Protein AF-A0A0L8HLX4-F1 (afdb_monomer_lite)

Foldseek 3Di:
DDLDQQAPPPWDADPVVSFTHEDQQFDDRRSQFGNPQVRVCVVPVDGPDPDPDDDDGDRPDDFFWWWDFPVLDTDTPFDADPNDTDRDADQDPVPGDDHGTDTDDPQPPYDDDPDDDDQPLWHKDKDWDAAADAAQDWRFDDFDDDQLATAHWTDHRQWIWGRHDDPPRNNDRDDTDIFDPDGHDHSDIKMWMWTGHSQKIFIAINNRTRDMDD

Radius of gyration: 21.53 Å; chains: 1; bounding box: 54×47×62 Å

Structure (mmCIF, N/CA/C/O backbone):
data_AF-A0A0L8HLX4-F1
#
_entry.id   AF-A0A0L8HLX4-F1
#
loop_
_atom_site.group_PDB
_atom_site.id
_atom_site.type_symbol
_atom_site.label_atom_id
_atom_site.label_alt_id
_atom_site.label_comp_id
_atom_site.label_asym_id
_atom_site.label_entity_id
_atom_site.label_seq_id
_atom_site.pdbx_PDB_ins_code
_atom_site.Cartn_x
_atom_site.Cartn_y
_atom_site.Cartn_z
_atom_site.occupancy
_atom_site.B_iso_or_equiv
_atom_site.auth_seq_id
_atom_site.auth_comp_id
_atom_site.auth_asym_id
_atom_site.auth_atom_id
_atom_site.pdbx_PDB_model_num
ATOM 1 N N . PRO A 1 1 ? 4.554 23.754 -42.572 1.00 48.44 1 PRO A N 1
ATOM 2 C CA . PRO A 1 1 ? 4.621 22.424 -41.923 1.00 48.44 1 PRO A CA 1
ATOM 3 C C . PRO A 1 1 ? 4.910 22.595 -40.426 1.00 48.44 1 PRO A C 1
ATOM 5 O O . PRO A 1 1 ? 5.997 23.036 -40.068 1.00 48.44 1 PRO A O 1
ATOM 8 N N . GLU A 1 2 ? 3.913 22.353 -39.573 1.00 48.47 2 GLU A N 1
ATOM 9 C CA . GLU A 1 2 ? 4.096 22.347 -38.117 1.00 48.47 2 GLU A CA 1
ATOM 10 C C . GLU A 1 2 ? 4.948 21.139 -37.718 1.00 48.47 2 GLU A C 1
ATOM 12 O O . GLU A 1 2 ? 4.557 19.991 -37.920 1.00 48.47 2 GLU A O 1
ATOM 17 N N . TYR A 1 3 ? 6.137 21.398 -37.176 1.00 55.88 3 TYR A N 1
ATOM 18 C CA . TYR A 1 3 ? 6.986 20.374 -36.577 1.00 55.88 3 TYR A CA 1
ATOM 19 C C . TYR A 1 3 ? 6.468 20.081 -35.167 1.00 55.88 3 TYR A C 1
ATOM 21 O O . TYR A 1 3 ? 6.884 20.708 -34.194 1.00 55.88 3 TYR A O 1
ATOM 29 N N . PHE A 1 4 ? 5.496 19.175 -35.064 1.00 63.47 4 PHE A N 1
ATOM 30 C CA . PHE A 1 4 ? 4.953 18.735 -33.783 1.00 63.47 4 PHE A CA 1
ATOM 31 C C . PHE A 1 4 ? 5.689 17.478 -33.305 1.00 63.47 4 PHE A C 1
ATOM 33 O O . PHE A 1 4 ? 5.435 16.369 -33.774 1.00 63.47 4 PHE A O 1
ATOM 40 N N . CYS A 1 5 ? 6.609 17.644 -32.356 1.00 72.44 5 CYS A N 1
ATOM 41 C CA . CYS A 1 5 ? 7.227 16.524 -31.651 1.00 72.44 5 CYS A CA 1
ATOM 42 C C . CYS A 1 5 ? 6.248 15.940 -30.625 1.00 72.44 5 CYS A C 1
ATOM 44 O O . CYS A 1 5 ? 5.989 16.550 -29.589 1.00 72.44 5 CYS A O 1
ATOM 46 N N . ALA A 1 6 ? 5.761 14.725 -30.866 1.00 83.44 6 ALA A N 1
ATOM 47 C CA . ALA A 1 6 ? 4.876 14.002 -29.952 1.00 83.44 6 ALA A CA 1
ATOM 48 C C . ALA A 1 6 ? 5.640 13.252 -28.836 1.00 83.44 6 ALA A C 1
ATOM 50 O O . ALA A 1 6 ? 5.309 12.110 -28.517 1.00 83.44 6 ALA A O 1
ATOM 51 N N . CYS A 1 7 ? 6.685 13.861 -28.263 1.00 85.44 7 CYS A N 1
ATOM 52 C CA . CYS A 1 7 ? 7.499 13.216 -27.230 1.00 85.44 7 CYS A CA 1
ATOM 53 C C . CYS A 1 7 ? 6.664 12.914 -25.979 1.00 85.44 7 CYS A C 1
ATOM 55 O O . CYS A 1 7 ? 5.989 13.785 -25.431 1.00 85.44 7 CYS A O 1
ATOM 57 N N . LYS A 1 8 ? 6.736 11.674 -25.507 1.00 82.50 8 LYS A N 1
ATOM 58 C CA . LYS A 1 8 ? 6.077 11.174 -24.302 1.00 82.50 8 LYS A CA 1
ATOM 59 C C . LYS A 1 8 ? 7.045 11.164 -23.123 1.00 82.50 8 LYS A C 1
ATOM 61 O O . LYS A 1 8 ? 8.239 11.431 -23.263 1.00 82.50 8 LYS A O 1
ATOM 66 N N . ASN A 1 9 ? 6.51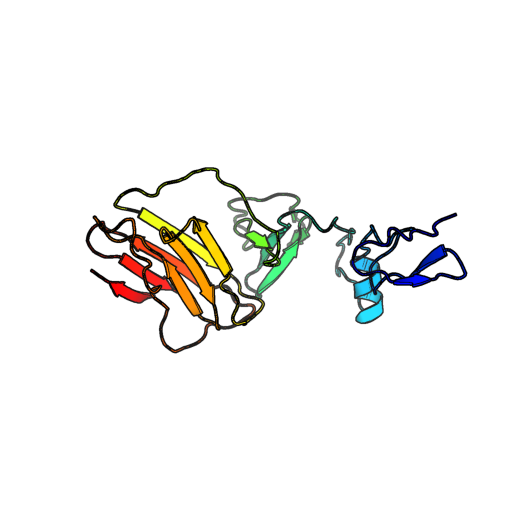0 10.886 -21.934 1.00 75.25 9 ASN A N 1
ATOM 67 C CA . ASN A 1 9 ? 7.284 10.615 -20.717 1.00 75.25 9 ASN A CA 1
ATOM 68 C C . ASN A 1 9 ? 8.331 11.694 -20.360 1.00 75.25 9 ASN A C 1
ATOM 70 O O . ASN A 1 9 ? 9.378 11.423 -19.769 1.00 75.25 9 ASN A O 1
ATOM 74 N N . GLY A 1 10 ? 8.041 12.950 -20.714 1.00 77.75 10 GLY A N 1
ATOM 75 C CA . GLY A 1 10 ? 8.912 14.091 -20.443 1.00 77.75 10 GLY A CA 1
ATOM 76 C C . GLY A 1 10 ? 10.174 14.165 -21.310 1.00 77.75 10 GLY A C 1
ATOM 77 O O . GLY A 1 10 ? 11.123 14.836 -20.896 1.00 77.75 10 GLY A O 1
ATOM 78 N N . GLY A 1 11 ? 10.206 13.485 -22.463 1.00 85.12 11 GLY A N 1
ATOM 79 C CA . GLY A 1 11 ? 11.234 13.673 -23.488 1.00 85.12 11 GLY A CA 1
ATOM 80 C C . GLY A 1 11 ? 11.207 15.087 -24.080 1.00 85.12 11 GLY A C 1
ATOM 81 O O . GLY A 1 11 ? 10.147 15.701 -24.204 1.00 85.12 11 GLY A O 1
ATOM 82 N N . THR A 1 12 ? 12.378 15.608 -24.436 1.00 87.75 12 THR A N 1
ATOM 83 C CA . THR A 1 12 ? 12.544 16.956 -24.998 1.00 87.75 12 THR A CA 1
ATOM 84 C C . THR A 1 12 ? 12.669 16.870 -26.513 1.00 87.75 12 THR A C 1
ATOM 86 O O . THR A 1 12 ? 13.453 16.076 -27.016 1.00 87.75 12 THR A O 1
ATOM 89 N N . CYS A 1 13 ? 11.938 17.694 -27.256 1.00 87.88 13 CYS A N 1
ATOM 90 C CA . CYS A 1 13 ? 12.079 17.748 -28.711 1.00 87.88 13 CYS A CA 1
ATOM 91 C C . CYS A 1 13 ? 13.383 18.445 -29.119 1.00 87.88 13 CYS A C 1
ATOM 93 O O . CYS A 1 13 ? 13.622 19.589 -28.721 1.00 87.88 13 CYS A O 1
ATOM 95 N N . ASP A 1 14 ? 14.188 17.794 -29.957 1.00 86.12 14 ASP A N 1
ATOM 96 C CA . ASP A 1 14 ? 15.210 18.474 -30.747 1.00 86.12 14 ASP A CA 1
ATOM 97 C C . ASP A 1 14 ? 14.573 19.016 -32.030 1.00 86.12 14 ASP A C 1
ATOM 99 O O . ASP A 1 14 ? 14.216 18.270 -32.942 1.00 86.12 14 ASP A O 1
ATOM 103 N N . ILE A 1 15 ? 14.434 20.338 -32.097 1.00 79.12 15 ILE A N 1
ATOM 104 C CA . ILE A 1 15 ? 13.765 21.044 -33.196 1.00 79.12 15 ILE A CA 1
ATOM 105 C C . ILE A 1 15 ? 14.565 20.942 -34.509 1.00 79.12 15 ILE A C 1
ATOM 107 O O . ILE A 1 15 ? 13.988 21.071 -35.586 1.00 79.12 15 ILE A O 1
ATOM 111 N N . LYS A 1 16 ? 15.884 20.705 -34.456 1.00 81.81 16 LYS A N 1
ATOM 112 C CA . LYS A 1 16 ? 16.732 20.644 -35.660 1.00 81.81 16 LYS A CA 1
ATOM 113 C C . LYS A 1 16 ? 16.614 19.309 -36.383 1.00 81.81 16 LYS A C 1
ATOM 115 O O . LYS A 1 16 ? 16.606 19.284 -37.610 1.00 81.81 16 LYS A O 1
ATOM 120 N N . SER A 1 17 ? 16.551 18.215 -35.632 1.00 81.38 17 SER A N 1
ATOM 121 C CA . SER A 1 17 ? 16.430 16.855 -36.170 1.00 81.38 17 SER A CA 1
ATOM 122 C C . SER A 1 17 ? 14.996 16.329 -36.159 1.00 81.38 17 SER A C 1
ATOM 124 O O . SER A 1 17 ? 14.733 15.296 -36.770 1.00 81.38 17 SER A O 1
ATOM 126 N N . ASN A 1 18 ? 14.074 17.027 -35.488 1.00 81.75 18 ASN A N 1
ATOM 127 C CA . ASN A 1 18 ? 12.698 16.596 -35.245 1.00 81.75 18 ASN A CA 1
ATOM 128 C C . ASN A 1 18 ? 12.618 15.232 -34.530 1.00 81.75 18 ASN A C 1
ATOM 130 O O . ASN A 1 18 ? 11.785 14.386 -34.855 1.00 81.75 18 ASN A O 1
ATOM 134 N N . THR A 1 19 ? 13.518 15.005 -33.571 1.00 84.94 19 THR A N 1
ATOM 135 C CA . THR A 1 19 ? 13.606 13.759 -32.793 1.00 84.94 19 THR A CA 1
ATOM 136 C C . THR A 1 19 ? 13.445 14.027 -31.306 1.00 84.94 19 THR A C 1
ATOM 138 O O . THR A 1 19 ? 13.850 15.078 -30.808 1.00 84.94 19 THR A O 1
ATOM 141 N N . CYS A 1 20 ? 12.918 13.055 -30.566 1.00 88.75 20 CYS A N 1
ATOM 142 C CA . CYS A 1 20 ? 12.814 13.154 -29.117 1.00 88.75 20 CYS A CA 1
ATOM 143 C C . CYS A 1 20 ? 14.130 12.774 -28.427 1.00 88.75 20 CYS A C 1
ATOM 145 O O . CYS A 1 20 ? 14.675 11.692 -28.625 1.00 88.75 20 CYS A O 1
ATOM 147 N N . ILE A 1 21 ? 14.622 13.666 -27.573 1.00 90.19 21 ILE A N 1
ATOM 148 C CA . ILE A 1 21 ? 15.689 13.406 -26.611 1.00 90.19 21 ILE A CA 1
ATOM 149 C C . ILE A 1 21 ? 15.037 12.843 -25.349 1.00 90.19 21 ILE A C 1
ATOM 151 O O . ILE A 1 21 ? 14.371 13.559 -24.595 1.00 90.19 21 ILE A O 1
ATOM 155 N N . CYS A 1 22 ? 15.222 11.548 -25.117 1.00 84.81 22 CYS A N 1
ATOM 156 C CA . CYS A 1 22 ? 14.579 10.855 -24.011 1.00 84.81 22 CYS A CA 1
ATOM 157 C C . CYS A 1 22 ? 15.274 11.087 -22.672 1.00 84.81 22 CYS A C 1
ATOM 159 O O . CYS A 1 22 ? 16.495 11.234 -22.576 1.00 84.81 22 CYS A O 1
ATOM 161 N N . ARG A 1 23 ? 14.469 11.094 -21.605 1.00 82.62 23 ARG A N 1
ATOM 162 C CA . ARG A 1 23 ? 14.985 11.063 -20.235 1.00 82.62 23 ARG A CA 1
ATOM 163 C C . ARG A 1 23 ? 15.684 9.728 -19.961 1.00 82.62 23 ARG A C 1
ATOM 165 O O . ARG A 1 23 ? 15.368 8.734 -20.615 1.00 82.62 23 ARG A O 1
ATOM 172 N N . PRO A 1 24 ? 16.596 9.670 -18.974 1.00 77.25 24 PRO A N 1
ATOM 173 C CA . PRO A 1 24 ? 17.281 8.430 -18.633 1.00 77.25 24 PRO A CA 1
ATOM 174 C C . PRO A 1 24 ? 16.310 7.259 -18.407 1.00 77.25 24 PRO A C 1
ATOM 176 O O . PRO A 1 24 ? 15.374 7.362 -17.617 1.00 77.25 24 PRO A O 1
ATOM 179 N N . GLY A 1 25 ? 16.557 6.160 -19.120 1.00 72.19 25 GLY A N 1
ATOM 180 C CA . GLY A 1 25 ? 15.756 4.934 -19.095 1.00 72.19 25 GLY A CA 1
ATOM 181 C C . GLY A 1 25 ? 14.566 4.891 -20.046 1.00 72.19 25 GLY A C 1
ATOM 182 O O . GLY A 1 25 ? 14.012 3.815 -20.228 1.00 72.19 25 GLY A O 1
ATOM 183 N N . TYR A 1 26 ? 14.218 5.998 -20.702 1.00 77.88 26 TYR A N 1
ATOM 184 C CA . TYR A 1 26 ? 13.232 5.992 -21.781 1.00 77.88 26 TYR A CA 1
ATOM 185 C C . TYR A 1 26 ? 13.899 5.849 -23.150 1.00 77.88 26 TYR A C 1
ATOM 187 O O . TYR A 1 26 ? 14.956 6.433 -23.405 1.00 77.88 26 TYR A O 1
ATOM 195 N N . THR A 1 27 ? 13.262 5.079 -24.022 1.00 82.44 27 THR A N 1
ATOM 196 C CA . THR A 1 27 ? 13.688 4.753 -25.386 1.00 82.44 27 THR A CA 1
ATOM 197 C C . THR A 1 27 ? 12.491 4.821 -26.341 1.00 82.44 27 THR A C 1
ATOM 199 O O . THR A 1 27 ? 11.368 5.108 -25.926 1.00 82.44 27 THR A O 1
ATOM 202 N N . GLY A 1 28 ? 12.728 4.595 -27.633 1.00 84.31 28 GLY A N 1
ATOM 203 C CA . GLY A 1 28 ? 11.711 4.743 -28.678 1.00 84.31 28 GLY A CA 1
ATOM 204 C C . GLY A 1 28 ? 11.752 6.115 -29.353 1.00 84.31 28 GLY A C 1
ATOM 205 O O . GLY A 1 28 ? 12.383 7.055 -28.861 1.00 84.31 28 GLY A O 1
ATOM 206 N N . ALA A 1 29 ? 11.104 6.227 -30.513 1.00 86.88 29 ALA A N 1
ATOM 207 C CA . ALA A 1 29 ? 11.143 7.439 -31.340 1.00 86.88 29 ALA A CA 1
ATOM 208 C C . ALA A 1 29 ? 10.473 8.640 -30.653 1.00 86.88 29 ALA A C 1
ATOM 210 O O . ALA A 1 29 ? 10.846 9.791 -30.892 1.00 86.88 29 ALA A O 1
ATOM 211 N N . PHE A 1 30 ? 9.516 8.359 -29.771 1.00 87.69 30 PHE A N 1
ATOM 212 C CA . PHE A 1 30 ? 8.767 9.324 -28.984 1.00 87.69 30 PHE A CA 1
ATOM 213 C C . PHE A 1 30 ? 8.996 9.147 -27.478 1.00 87.69 30 PHE A C 1
ATOM 215 O O . PHE A 1 30 ? 8.239 9.708 -26.691 1.00 87.69 30 PHE A O 1
ATOM 222 N N . CYS A 1 31 ? 10.030 8.417 -27.048 1.00 84.81 31 CYS A N 1
ATOM 223 C CA . CYS A 1 31 ? 10.294 8.106 -25.636 1.00 84.81 31 CYS A CA 1
ATOM 224 C C . CYS A 1 31 ? 9.166 7.320 -24.947 1.00 84.81 31 CYS A C 1
ATOM 226 O O . CYS A 1 31 ? 8.900 7.494 -23.757 1.00 84.81 31 CYS A O 1
ATOM 228 N N . GLU A 1 32 ? 8.454 6.502 -25.712 1.00 81.50 32 GLU A N 1
ATOM 229 C CA . GLU A 1 32 ? 7.290 5.731 -25.296 1.00 81.50 32 GLU A CA 1
ATOM 230 C C . GLU A 1 32 ? 7.647 4.434 -24.560 1.00 81.50 32 GLU A C 1
ATOM 232 O O . GLU A 1 32 ? 6.832 3.938 -23.785 1.00 81.50 32 GLU A O 1
ATOM 237 N N . GLU A 1 33 ? 8.862 3.923 -24.746 1.00 75.44 33 GLU A N 1
ATOM 238 C CA . GLU A 1 33 ? 9.345 2.694 -24.121 1.00 75.44 33 GLU A CA 1
ATOM 239 C C . GLU A 1 33 ? 10.187 3.015 -22.883 1.00 75.44 33 GLU A C 1
ATOM 241 O O . GLU A 1 33 ? 10.929 3.996 -22.866 1.00 75.44 33 GLU A O 1
ATOM 246 N N . TYR A 1 34 ? 10.100 2.184 -21.841 1.00 74.44 34 TYR A N 1
ATOM 247 C CA . TYR A 1 34 ? 10.950 2.301 -20.655 1.00 74.44 34 TYR A CA 1
ATOM 248 C C . TYR A 1 34 ? 11.789 1.036 -20.456 1.00 74.44 34 TYR A C 1
ATOM 250 O O . TYR A 1 34 ? 11.286 -0.015 -20.050 1.00 74.44 34 TYR A O 1
ATOM 258 N N . ASP A 1 35 ? 13.091 1.151 -20.702 1.00 74.62 35 ASP A N 1
ATOM 259 C CA . ASP A 1 35 ? 14.072 0.101 -20.449 1.00 74.62 35 ASP A CA 1
ATOM 260 C C . ASP A 1 35 ? 14.681 0.273 -19.050 1.00 74.62 35 ASP A C 1
ATOM 262 O O . ASP A 1 35 ? 15.789 0.787 -18.852 1.00 74.62 35 ASP A O 1
ATOM 266 N N . TYR A 1 36 ? 13.909 -0.162 -18.052 1.00 68.94 36 TYR A N 1
ATOM 267 C CA . TYR A 1 36 ? 14.325 -0.156 -16.649 1.00 68.94 36 TYR A CA 1
ATOM 268 C C . TYR A 1 36 ? 15.644 -0.902 -16.426 1.00 68.94 36 TYR A C 1
ATOM 270 O O . TYR A 1 36 ? 16.489 -0.447 -15.654 1.00 68.94 36 TYR A O 1
ATOM 278 N N . CYS A 1 37 ? 15.809 -2.046 -17.089 1.00 68.12 37 CYS A N 1
ATOM 279 C CA . CYS A 1 37 ? 16.921 -2.960 -16.872 1.00 68.12 37 CYS A CA 1
ATOM 280 C C . CYS A 1 37 ? 18.236 -2.298 -17.272 1.00 68.12 37 CYS A C 1
ATOM 282 O O . CYS A 1 37 ? 19.109 -2.096 -16.427 1.00 68.12 37 CYS A O 1
ATOM 284 N N . SER A 1 38 ? 18.333 -1.848 -18.523 1.00 74.62 38 SER A N 1
ATOM 285 C CA . SER A 1 38 ? 19.544 -1.200 -19.027 1.00 74.62 38 SER A CA 1
ATOM 286 C C . SER A 1 38 ? 19.851 0.097 -18.282 1.00 74.62 38 SER A C 1
ATOM 288 O O . SER A 1 38 ? 21.014 0.400 -17.998 1.00 74.62 38 SER A O 1
ATOM 290 N N . TYR A 1 39 ? 18.820 0.870 -17.922 1.00 76.31 39 TYR A N 1
ATOM 291 C CA . TYR A 1 39 ? 18.995 2.082 -17.127 1.00 76.31 39 TYR A CA 1
ATOM 292 C C . TYR A 1 39 ? 19.607 1.794 -15.757 1.00 76.31 39 TYR A C 1
ATOM 294 O O . TYR A 1 39 ? 20.608 2.412 -15.379 1.00 76.31 39 TYR A O 1
ATOM 302 N N . TRP A 1 40 ? 19.008 0.866 -15.011 1.00 69.25 40 TRP A N 1
ATOM 303 C CA . TRP A 1 40 ? 19.409 0.575 -13.643 1.00 69.25 40 TRP A CA 1
ATOM 304 C C . TRP A 1 40 ? 20.835 0.032 -13.590 1.00 69.25 40 TRP A C 1
ATOM 306 O O . TRP A 1 40 ? 21.635 0.498 -12.773 1.00 69.25 40 TRP A O 1
ATOM 316 N N . GLU A 1 41 ? 21.169 -0.883 -14.502 1.00 76.88 41 GLU A N 1
ATOM 317 C CA . GLU A 1 41 ? 22.493 -1.501 -14.585 1.00 76.88 41 GLU A CA 1
ATOM 318 C C . GLU A 1 41 ? 23.584 -0.481 -14.878 1.00 76.88 41 GLU A C 1
ATOM 320 O O . GLU A 1 41 ? 24.632 -0.470 -14.224 1.00 76.88 41 GLU A O 1
ATOM 325 N N . LYS A 1 42 ? 23.309 0.444 -15.801 1.00 79.69 42 LYS A N 1
ATOM 326 C CA . LYS A 1 42 ? 24.226 1.531 -16.141 1.00 79.69 42 LYS A CA 1
ATOM 327 C C . LYS A 1 42 ? 24.412 2.509 -14.983 1.00 79.69 42 LYS A C 1
ATOM 329 O O . LYS A 1 42 ? 25.536 2.939 -14.726 1.00 79.69 42 LYS A O 1
ATOM 334 N N . ALA A 1 43 ? 23.334 2.857 -14.282 1.00 72.56 43 ALA A N 1
ATOM 335 C CA . ALA A 1 43 ? 23.375 3.810 -13.177 1.00 72.56 43 ALA A CA 1
ATOM 336 C C . ALA A 1 43 ? 24.110 3.255 -11.943 1.00 72.56 43 ALA A C 1
ATOM 338 O O . ALA A 1 43 ? 24.873 3.979 -11.305 1.00 72.56 43 ALA A O 1
ATOM 339 N N . HIS A 1 44 ? 23.920 1.972 -11.626 1.00 73.00 44 HIS A N 1
ATOM 340 C CA . HIS A 1 44 ? 24.414 1.366 -10.382 1.00 73.00 44 HIS A CA 1
ATOM 341 C C . HIS A 1 44 ? 25.621 0.448 -10.574 1.00 73.00 44 HIS A C 1
ATOM 343 O O . HIS A 1 44 ? 26.175 -0.038 -9.586 1.00 73.00 44 HIS A O 1
ATOM 349 N N . LYS A 1 45 ? 26.045 0.222 -11.826 1.00 80.81 45 LYS A N 1
ATOM 350 C CA . LYS A 1 45 ? 27.162 -0.661 -12.203 1.00 80.81 45 LYS A CA 1
ATOM 351 C C . LYS A 1 45 ? 27.032 -2.066 -11.605 1.00 80.81 45 LYS A C 1
ATOM 353 O O . LYS A 1 45 ? 28.013 -2.668 -11.173 1.00 80.81 45 LYS A O 1
ATOM 358 N N . LYS A 1 46 ? 25.803 -2.565 -11.528 1.00 69.88 46 LYS A N 1
ATOM 359 C CA . LYS A 1 46 ? 25.434 -3.878 -10.987 1.00 69.88 46 LYS A CA 1
ATOM 360 C C . LYS A 1 46 ? 24.317 -4.442 -11.848 1.00 69.88 46 LYS A C 1
ATOM 362 O O . LYS A 1 46 ? 23.557 -3.655 -12.392 1.00 69.88 46 LYS A O 1
ATOM 367 N N . ALA A 1 47 ? 24.194 -5.763 -11.943 1.00 63.19 47 ALA A N 1
ATOM 368 C CA . ALA A 1 47 ? 23.076 -6.370 -12.659 1.00 63.19 47 ALA A CA 1
ATOM 369 C C . ALA A 1 47 ? 21.745 -6.027 -11.966 1.00 63.19 47 ALA A C 1
ATOM 371 O O . ALA A 1 47 ? 21.655 -6.112 -10.736 1.00 63.19 47 ALA A O 1
ATOM 372 N N . ALA A 1 48 ? 20.723 -5.652 -12.742 1.00 59.50 48 ALA A N 1
ATOM 373 C CA . ALA A 1 48 ? 19.395 -5.301 -12.231 1.00 59.50 48 ALA A CA 1
ATOM 374 C C . ALA A 1 48 ? 18.724 -6.510 -11.574 1.00 59.50 48 ALA A C 1
ATOM 376 O O . ALA A 1 48 ? 17.882 -6.367 -10.690 1.00 59.50 48 ALA A O 1
ATOM 377 N N . CYS A 1 49 ? 19.136 -7.711 -11.976 1.00 54.88 49 CYS A N 1
ATOM 378 C CA . CYS A 1 49 ? 18.824 -8.968 -11.321 1.00 54.88 49 CYS A CA 1
ATOM 379 C C . CYS A 1 49 ? 20.117 -9.775 -11.140 1.00 54.88 49 CYS A C 1
ATOM 381 O O . CYS A 1 49 ? 20.849 -10.001 -12.098 1.00 54.88 49 CYS A O 1
ATOM 383 N N . ASN A 1 50 ? 20.386 -10.245 -9.920 1.00 52.03 50 ASN A N 1
ATOM 384 C CA . ASN A 1 50 ? 21.449 -11.218 -9.650 1.00 52.03 50 ASN A CA 1
ATOM 385 C C . ASN A 1 50 ? 20.845 -12.626 -9.521 1.00 52.03 50 ASN A C 1
ATOM 387 O O . ASN A 1 50 ? 19.665 -12.760 -9.208 1.00 52.03 50 ASN A O 1
ATOM 391 N N . ASN A 1 51 ? 21.658 -13.670 -9.720 1.00 46.25 51 ASN A N 1
ATOM 392 C CA . ASN A 1 51 ? 21.278 -15.084 -9.570 1.00 46.25 51 ASN A CA 1
ATOM 393 C C . ASN A 1 51 ? 20.056 -15.516 -10.412 1.00 46.25 51 ASN A C 1
ATOM 395 O O . ASN A 1 51 ? 18.964 -15.737 -9.897 1.00 46.25 51 ASN A O 1
ATOM 399 N N . ALA A 1 52 ? 20.287 -15.700 -11.718 1.00 44.88 52 ALA A N 1
ATOM 400 C CA . ALA A 1 52 ? 19.385 -16.340 -12.691 1.00 44.88 52 ALA A CA 1
ATOM 401 C C . ALA A 1 52 ? 18.012 -15.670 -12.948 1.00 44.88 52 ALA A C 1
ATOM 403 O O . ALA A 1 52 ? 17.156 -16.267 -13.603 1.00 44.88 52 ALA A O 1
ATOM 404 N N . GLY A 1 53 ? 17.791 -14.433 -12.493 1.00 44.34 53 GLY A N 1
ATOM 405 C CA . GLY A 1 53 ? 16.638 -13.622 -12.903 1.00 44.34 53 GLY A CA 1
ATOM 406 C C . GLY A 1 53 ? 16.830 -13.003 -14.293 1.00 44.34 53 GLY A C 1
ATOM 407 O O . GLY A 1 53 ? 17.910 -12.505 -14.600 1.00 44.34 53 GLY A O 1
ATOM 408 N N . ILE A 1 54 ? 15.781 -13.004 -15.125 1.00 54.16 54 ILE A N 1
ATOM 409 C CA . ILE A 1 54 ? 15.751 -12.258 -16.394 1.00 54.16 54 ILE A CA 1
ATOM 410 C C . ILE A 1 54 ? 15.028 -10.941 -16.133 1.00 54.16 54 ILE A C 1
ATOM 412 O O . ILE A 1 54 ? 13.816 -10.932 -15.909 1.00 54.16 54 ILE A O 1
ATOM 416 N N . CYS A 1 55 ? 15.765 -9.835 -16.169 1.00 53.03 55 CYS A N 1
ATOM 417 C CA . CYS A 1 55 ? 15.161 -8.513 -16.115 1.00 53.03 55 CYS A CA 1
ATOM 418 C C . CYS A 1 55 ? 14.372 -8.268 -17.412 1.00 53.03 55 CYS A C 1
ATOM 420 O O . CYS A 1 55 ? 14.890 -8.483 -18.508 1.00 53.03 55 CYS A O 1
ATOM 422 N N . ARG A 1 56 ? 13.104 -7.861 -17.298 1.00 54.47 56 ARG A N 1
ATOM 423 C CA . ARG A 1 56 ? 12.266 -7.462 -18.438 1.00 54.47 56 ARG A CA 1
ATOM 424 C C . ARG A 1 56 ? 11.808 -6.024 -18.243 1.00 54.47 56 ARG A C 1
ATOM 426 O O . ARG A 1 56 ? 11.445 -5.653 -17.125 1.00 54.47 56 ARG A O 1
ATOM 433 N N . SER A 1 57 ? 11.801 -5.241 -19.322 1.00 49.19 57 SER A N 1
ATOM 434 C CA . SER A 1 57 ? 11.093 -3.963 -19.351 1.00 49.19 57 SER A CA 1
ATOM 435 C C . SER A 1 57 ? 9.614 -4.227 -19.066 1.00 49.19 57 SER A C 1
ATOM 437 O O . SER A 1 57 ? 9.014 -5.170 -19.582 1.00 49.19 57 SER A O 1
ATOM 439 N N . VAL A 1 58 ? 9.044 -3.445 -18.157 1.00 48.34 58 VAL A N 1
ATOM 440 C CA . VAL A 1 58 ? 7.629 -3.531 -17.792 1.00 48.34 58 VAL A CA 1
ATOM 441 C C . VAL A 1 58 ? 7.023 -2.229 -18.272 1.00 48.34 58 VAL A C 1
ATOM 443 O O . VAL A 1 58 ? 7.496 -1.168 -17.858 1.00 48.34 58 VAL A O 1
ATOM 446 N N . GLU A 1 59 ? 6.015 -2.300 -19.140 1.00 46.69 59 GLU A N 1
ATOM 447 C CA . GLU A 1 59 ? 5.215 -1.123 -19.481 1.00 46.69 59 GLU A CA 1
ATOM 448 C C . GLU A 1 59 ? 4.691 -0.492 -18.186 1.00 46.69 59 GLU A C 1
ATOM 450 O O . GLU A 1 59 ? 4.242 -1.190 -17.276 1.00 46.69 59 GLU A O 1
ATOM 455 N N . LEU A 1 60 ? 4.798 0.832 -18.075 1.00 46.66 60 LEU A N 1
ATOM 456 C CA . LEU A 1 60 ? 4.569 1.588 -16.838 1.00 46.66 60 LEU A CA 1
ATOM 457 C C . LEU A 1 60 ? 3.119 1.587 -16.329 1.00 46.66 60 LEU A C 1
ATOM 459 O O . LEU A 1 60 ? 2.802 2.340 -15.420 1.00 46.66 60 LEU A O 1
ATOM 463 N N . VAL A 1 61 ? 2.246 0.726 -16.845 1.00 47.91 61 VAL A N 1
ATOM 464 C CA . VAL A 1 61 ? 0.854 0.653 -16.410 1.00 47.91 61 VAL A CA 1
ATOM 465 C C . VAL A 1 61 ? 0.499 -0.791 -16.105 1.00 47.91 61 VAL A C 1
ATOM 467 O O . VAL A 1 61 ? -0.003 -1.503 -16.966 1.00 47.91 61 VAL A O 1
ATOM 470 N N . GLN A 1 62 ? 0.778 -1.232 -14.878 1.00 50.28 62 GLN A N 1
ATOM 471 C CA . GLN A 1 62 ? 0.079 -2.340 -14.223 1.00 50.28 62 GLN A CA 1
ATOM 472 C C . GLN A 1 62 ? 0.589 -2.490 -12.792 1.00 50.28 62 GLN A C 1
ATOM 474 O O . GLN A 1 62 ? 1.794 -2.556 -12.547 1.00 50.28 62 GLN A O 1
ATOM 479 N N . VAL A 1 63 ? -0.345 -2.565 -11.843 1.00 54.16 63 VAL A N 1
ATOM 480 C CA . VAL A 1 63 ? -0.101 -2.973 -10.455 1.00 54.16 63 VAL A CA 1
ATOM 481 C C . VAL A 1 63 ? 0.878 -4.151 -10.447 1.00 54.16 63 VAL A C 1
ATOM 483 O O . VAL A 1 63 ? 0.549 -5.248 -10.904 1.00 54.16 63 VAL A O 1
ATOM 486 N N . LYS A 1 64 ? 2.104 -3.941 -9.953 1.00 56.03 64 LYS A N 1
ATOM 487 C CA . LYS A 1 64 ? 3.130 -4.992 -9.993 1.00 56.03 64 LYS A CA 1
ATOM 488 C C . LYS A 1 64 ? 2.855 -5.996 -8.887 1.00 56.03 64 LYS A C 1
ATOM 490 O O . LYS A 1 64 ? 2.968 -5.647 -7.713 1.00 56.03 64 LYS A O 1
ATOM 495 N N . ALA A 1 65 ? 2.535 -7.236 -9.245 1.00 55.34 65 ALA A N 1
ATOM 496 C CA . ALA A 1 65 ? 2.474 -8.321 -8.277 1.00 55.34 65 ALA A CA 1
ATOM 497 C C . ALA A 1 65 ? 3.883 -8.581 -7.721 1.00 55.34 65 ALA A C 1
ATOM 499 O O . ALA A 1 65 ? 4.808 -8.953 -8.450 1.00 55.34 65 ALA A O 1
ATOM 500 N N . THR A 1 66 ? 4.041 -8.353 -6.424 1.00 53.09 66 THR A N 1
ATOM 501 C CA . THR A 1 66 ? 5.289 -8.539 -5.695 1.00 53.09 66 THR A CA 1
ATOM 502 C C . THR A 1 66 ? 5.115 -9.587 -4.604 1.00 53.09 66 THR A C 1
ATOM 504 O O . THR A 1 66 ? 4.080 -9.656 -3.936 1.00 53.09 66 THR A O 1
ATOM 507 N N . GLY A 1 67 ? 6.134 -10.428 -4.447 1.00 50.28 67 GLY A N 1
ATOM 508 C CA . GLY A 1 67 ? 6.346 -11.250 -3.259 1.00 50.28 67 GLY A CA 1
ATOM 509 C C . GLY A 1 67 ? 7.476 -10.650 -2.424 1.00 50.28 67 GLY A C 1
ATOM 510 O O . GLY A 1 67 ? 8.284 -9.891 -2.947 1.00 50.28 67 GLY A O 1
ATOM 511 N N . GLY A 1 68 ? 7.561 -10.970 -1.137 1.00 45.91 68 GLY A N 1
ATOM 512 C CA . GLY A 1 68 ? 8.733 -10.627 -0.331 1.00 45.91 68 GLY A CA 1
ATOM 513 C C . GLY A 1 68 ? 9.128 -11.705 0.667 1.00 45.91 68 GLY A C 1
ATOM 514 O O . GLY A 1 68 ? 8.311 -12.547 1.030 1.00 45.91 68 GLY A O 1
ATOM 515 N N . ASP A 1 69 ? 10.381 -11.685 1.107 1.00 47.03 69 ASP A N 1
ATOM 516 C CA . ASP A 1 69 ? 10.920 -12.624 2.089 1.00 47.03 69 ASP A CA 1
ATOM 517 C C . ASP A 1 69 ? 10.971 -12.027 3.516 1.00 47.03 69 ASP A C 1
ATOM 519 O O . ASP A 1 69 ? 10.612 -10.870 3.759 1.00 47.03 69 ASP A O 1
ATOM 523 N N . ASN A 1 70 ? 11.425 -12.823 4.491 1.00 39.16 70 ASN A N 1
ATOM 524 C CA . ASN A 1 70 ? 11.627 -12.357 5.872 1.00 39.16 70 ASN A CA 1
ATOM 525 C C . ASN A 1 70 ? 12.818 -11.387 6.014 1.00 39.16 70 ASN A C 1
ATOM 527 O O . ASN A 1 70 ? 12.973 -10.776 7.073 1.00 39.16 70 ASN A O 1
ATOM 531 N N . ALA A 1 71 ? 13.645 -11.234 4.974 1.00 44.34 71 ALA A N 1
ATOM 532 C CA . ALA A 1 71 ? 14.770 -10.304 4.929 1.00 44.34 71 ALA A CA 1
ATOM 533 C C . ALA A 1 71 ? 14.373 -8.909 4.415 1.00 44.34 71 ALA A C 1
ATOM 535 O O . ALA A 1 71 ? 15.213 -8.013 4.383 1.00 44.34 71 ALA A O 1
ATOM 536 N N . ARG A 1 72 ? 13.074 -8.681 4.154 1.00 45.66 72 ARG A N 1
ATOM 537 C CA . ARG A 1 72 ? 12.494 -7.421 3.653 1.00 45.66 72 ARG A CA 1
ATOM 538 C C . ARG A 1 72 ? 12.767 -7.176 2.170 1.00 45.66 72 ARG A C 1
ATOM 540 O O . ARG A 1 72 ? 12.582 -6.037 1.729 1.00 45.66 72 ARG A O 1
ATOM 547 N N . ASP A 1 73 ? 13.096 -8.195 1.393 1.00 44.31 73 ASP A N 1
ATOM 548 C CA . ASP A 1 73 ? 13.253 -8.047 -0.050 1.00 44.31 73 ASP A CA 1
ATOM 549 C C . ASP A 1 73 ? 11.891 -8.063 -0.755 1.00 44.31 73 ASP A C 1
ATOM 551 O O . ASP A 1 73 ? 10.915 -8.624 -0.254 1.00 44.31 73 ASP A O 1
ATOM 555 N N . VAL A 1 74 ? 11.791 -7.357 -1.883 1.00 49.62 74 VAL A N 1
ATOM 556 C CA . VAL A 1 74 ? 10.593 -7.309 -2.735 1.00 49.62 74 VAL A CA 1
ATOM 557 C C . VAL A 1 74 ? 10.986 -7.863 -4.095 1.00 49.62 74 VAL A C 1
ATOM 559 O O . VAL A 1 74 ? 11.819 -7.282 -4.784 1.00 49.62 74 VAL A O 1
ATOM 562 N N . CYS A 1 75 ? 10.385 -8.980 -4.483 1.00 51.22 75 CYS A N 1
ATOM 563 C CA . CYS A 1 75 ? 10.618 -9.649 -5.751 1.00 51.22 75 CYS A CA 1
ATOM 564 C C . CYS A 1 75 ? 9.418 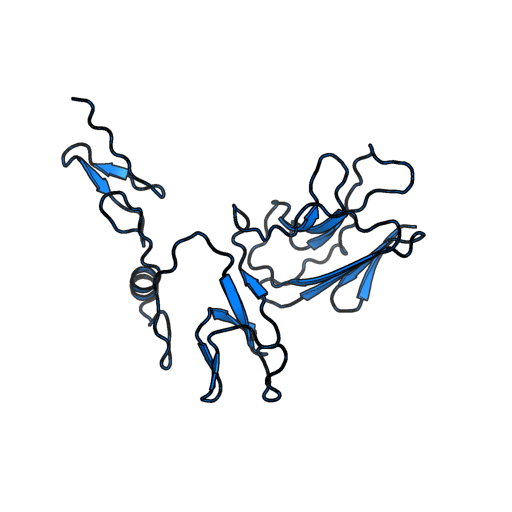-9.431 -6.672 1.00 51.22 75 CYS A C 1
ATOM 566 O O . CYS A 1 75 ? 8.287 -9.786 -6.331 1.00 51.22 75 CYS A O 1
ATOM 568 N N . GLN A 1 76 ? 9.665 -8.865 -7.851 1.00 56.12 76 GLN A N 1
ATOM 569 C CA . GLN A 1 76 ? 8.670 -8.817 -8.915 1.00 56.12 76 GLN A CA 1
ATOM 570 C C . GLN A 1 76 ? 8.563 -10.197 -9.577 1.00 56.12 76 GLN A C 1
ATOM 572 O O . GLN A 1 76 ? 9.570 -10.880 -9.757 1.00 56.12 76 GLN A O 1
ATOM 577 N N . LEU A 1 77 ? 7.350 -10.619 -9.936 1.00 52.75 77 LEU A N 1
ATOM 578 C CA . LEU A 1 77 ? 7.165 -11.853 -10.698 1.00 52.75 77 LEU A CA 1
ATOM 579 C C . LEU A 1 77 ? 7.721 -11.728 -12.138 1.00 52.75 77 LEU A C 1
ATOM 581 O O . LEU A 1 77 ? 7.563 -10.670 -12.755 1.00 52.75 77 LEU A O 1
ATOM 585 N N . PRO A 1 78 ? 8.282 -12.815 -12.707 1.00 58.69 78 PRO A N 1
ATOM 586 C CA . PRO A 1 78 ? 8.597 -14.079 -12.041 1.00 58.69 78 PRO A CA 1
ATOM 587 C C . PRO A 1 78 ? 9.901 -13.996 -11.225 1.00 58.69 78 PRO A C 1
ATOM 589 O O . PRO A 1 78 ? 10.846 -13.323 -11.626 1.00 58.69 78 PRO A O 1
ATOM 592 N N . PHE A 1 79 ? 9.991 -14.743 -10.123 1.00 57.22 79 PHE A N 1
ATOM 593 C CA . PHE A 1 79 ? 11.235 -14.896 -9.353 1.00 57.22 79 PHE A CA 1
ATOM 594 C C . PHE A 1 79 ? 11.453 -16.357 -8.935 1.00 57.22 79 PHE A C 1
ATOM 596 O O . PHE A 1 79 ? 10.510 -17.148 -8.886 1.00 57.22 79 PHE A O 1
ATOM 603 N N . THR A 1 80 ? 12.696 -16.725 -8.621 1.00 57.88 80 THR A N 1
ATOM 604 C CA . THR A 1 80 ? 13.066 -18.074 -8.164 1.00 57.88 80 THR A CA 1
ATOM 605 C C . THR A 1 80 ? 13.587 -18.009 -6.731 1.00 57.88 80 THR A C 1
ATOM 607 O O . THR A 1 80 ? 14.471 -17.214 -6.430 1.00 57.88 80 THR A O 1
ATOM 610 N N . PHE A 1 81 ? 13.063 -18.855 -5.842 1.00 59.19 81 PHE A N 1
ATOM 611 C CA . PHE A 1 81 ? 13.485 -18.963 -4.442 1.00 59.19 81 PHE A CA 1
ATOM 612 C C . PHE A 1 81 ? 13.662 -20.436 -4.063 1.00 59.19 81 PHE A C 1
ATOM 614 O O . PHE A 1 81 ? 12.786 -21.250 -4.344 1.00 59.19 81 PHE A O 1
ATOM 621 N N . LYS A 1 82 ? 14.802 -20.792 -3.446 1.00 64.94 82 LYS A N 1
ATOM 622 C CA . LYS A 1 82 ? 15.159 -22.184 -3.084 1.00 64.94 82 LYS A CA 1
ATOM 623 C C . LYS A 1 82 ? 14.893 -23.198 -4.221 1.00 64.94 82 LYS A C 1
ATOM 625 O O . LYS A 1 82 ? 14.258 -24.226 -4.007 1.00 64.94 82 LYS A O 1
ATOM 630 N N . ASN A 1 83 ? 15.360 -22.891 -5.435 1.00 69.12 83 ASN A N 1
ATOM 631 C CA . ASN A 1 83 ? 15.180 -23.703 -6.652 1.00 69.12 83 ASN A CA 1
ATOM 632 C C . ASN A 1 83 ? 13.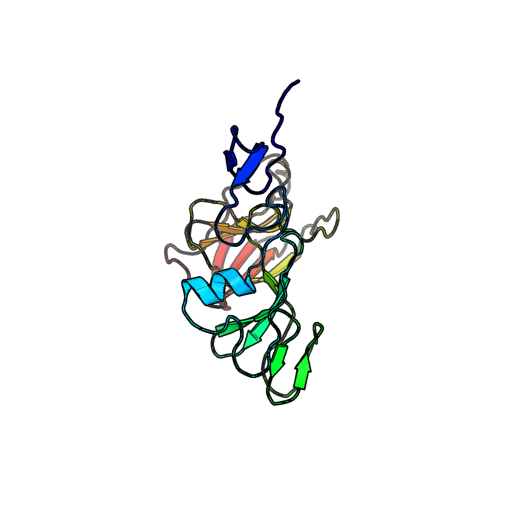721 -23.927 -7.108 1.00 69.12 83 ASN A C 1
ATOM 634 O O . ASN A 1 83 ? 13.468 -24.795 -7.939 1.00 69.12 83 ASN A O 1
ATOM 638 N N . GLN A 1 84 ? 12.761 -23.140 -6.615 1.00 60.91 84 GLN A N 1
ATOM 639 C CA . GLN A 1 84 ? 11.383 -23.122 -7.112 1.00 60.91 84 GLN A CA 1
ATOM 640 C C . GLN A 1 84 ? 11.084 -21.782 -7.786 1.00 60.91 84 GLN A C 1
ATOM 642 O O . GLN A 1 84 ? 11.369 -20.727 -7.220 1.00 60.91 84 GLN A O 1
ATOM 647 N N . THR A 1 85 ? 10.512 -21.817 -8.991 1.00 63.72 85 THR A N 1
ATOM 648 C CA . THR A 1 85 ? 10.127 -20.613 -9.740 1.00 63.72 85 THR A CA 1
ATOM 649 C C . THR A 1 85 ? 8.666 -20.269 -9.496 1.00 63.72 85 THR A C 1
ATOM 651 O O . THR A 1 85 ? 7.771 -21.094 -9.684 1.00 63.72 85 THR A O 1
ATOM 654 N N . PHE A 1 86 ? 8.422 -19.014 -9.137 1.00 60.47 86 PHE A N 1
ATOM 655 C CA . PHE A 1 86 ? 7.101 -18.450 -8.921 1.00 60.47 86 PHE A CA 1
ATOM 656 C C . PHE A 1 86 ? 6.821 -17.435 -10.024 1.00 60.47 86 PHE A C 1
ATOM 658 O O . PHE A 1 86 ? 7.463 -16.392 -10.112 1.00 60.47 86 PHE A O 1
ATOM 665 N N . SER A 1 87 ? 5.857 -17.757 -10.883 1.00 56.84 87 SER A N 1
ATOM 666 C CA . SER A 1 87 ? 5.356 -16.877 -11.950 1.00 56.84 87 SER A CA 1
ATOM 667 C C . SER A 1 87 ? 3.977 -16.291 -11.646 1.00 56.84 87 SER A C 1
ATOM 669 O O . SER A 1 87 ? 3.473 -15.468 -12.403 1.00 56.84 87 SER A O 1
ATOM 671 N N . ARG A 1 88 ? 3.362 -16.715 -10.538 1.00 54.62 88 ARG A N 1
ATOM 672 C CA . ARG A 1 88 ? 2.049 -16.271 -10.072 1.00 54.62 88 ARG A CA 1
ATOM 673 C C . ARG A 1 88 ? 1.995 -16.262 -8.549 1.00 54.62 88 ARG A C 1
ATOM 675 O O . ARG A 1 88 ? 2.803 -16.903 -7.879 1.00 54.62 88 ARG A O 1
ATOM 682 N N . CYS A 1 89 ? 0.972 -15.603 -8.033 1.00 57.84 89 CYS A N 1
ATOM 683 C CA . CYS A 1 89 ? 0.585 -15.626 -6.632 1.00 57.84 89 CYS A CA 1
ATOM 684 C C . CYS A 1 89 ? 0.276 -17.034 -6.137 1.00 57.84 89 CYS A C 1
ATOM 686 O O . CYS A 1 89 ? -0.507 -17.746 -6.764 1.00 57.84 89 CYS A O 1
ATOM 688 N N . ILE A 1 90 ? 0.820 -17.403 -4.979 1.00 57.47 90 ILE A N 1
ATOM 689 C CA . ILE A 1 90 ? 0.440 -18.631 -4.280 1.00 57.47 90 ILE A CA 1
ATOM 690 C C . ILE A 1 90 ? 0.133 -18.327 -2.812 1.00 57.47 90 ILE A C 1
ATOM 692 O O . ILE A 1 90 ? 0.774 -17.489 -2.178 1.00 57.47 90 ILE A O 1
ATOM 696 N N . THR A 1 91 ? -0.899 -18.976 -2.279 1.00 52.59 91 THR A N 1
ATOM 697 C CA . THR A 1 91 ? -1.446 -18.693 -0.944 1.00 52.59 91 THR A CA 1
ATOM 698 C C . THR A 1 91 ? -0.634 -19.333 0.184 1.00 52.59 91 THR A C 1
ATOM 700 O O . THR A 1 91 ? -0.685 -18.847 1.311 1.00 52.59 91 THR A O 1
ATOM 703 N N . ASN A 1 92 ? 0.138 -20.391 -0.097 1.00 55.31 92 ASN A N 1
ATOM 704 C CA . ASN A 1 92 ? 0.999 -21.074 0.870 1.00 55.31 92 ASN A CA 1
ATOM 705 C C . ASN A 1 92 ? 2.009 -21.988 0.149 1.00 55.31 92 ASN A C 1
ATOM 707 O O . ASN A 1 92 ? 1.594 -22.897 -0.567 1.00 55.31 92 ASN A O 1
ATOM 711 N N . ASN A 1 93 ? 3.316 -21.790 0.350 1.00 52.62 93 ASN A N 1
ATOM 712 C CA . ASN A 1 93 ? 4.352 -22.672 -0.209 1.00 52.62 93 ASN A CA 1
ATOM 713 C C . ASN A 1 93 ? 4.935 -23.669 0.811 1.00 52.62 93 ASN A C 1
ATOM 715 O O . ASN A 1 93 ? 5.786 -24.469 0.439 1.00 52.62 93 ASN A O 1
ATOM 719 N N . LYS A 1 94 ? 4.514 -23.617 2.088 1.00 53.53 94 LYS A N 1
ATOM 720 C CA . LYS A 1 94 ? 5.024 -24.425 3.219 1.00 53.53 94 LYS A CA 1
ATOM 721 C C . LYS A 1 94 ? 6.554 -24.381 3.450 1.00 53.53 94 LYS A C 1
ATOM 723 O O . LYS A 1 94 ? 7.046 -25.095 4.316 1.00 53.53 94 LYS A O 1
ATOM 728 N N . ILE A 1 95 ? 7.308 -23.554 2.716 1.00 54.38 95 ILE A N 1
ATOM 729 C CA . ILE A 1 95 ? 8.788 -23.532 2.661 1.00 54.38 95 ILE A CA 1
ATOM 730 C C . ILE A 1 95 ? 9.370 -22.189 3.181 1.00 54.38 95 ILE A C 1
ATOM 732 O O . ILE A 1 95 ? 10.593 -22.019 3.310 1.00 54.38 95 ILE A O 1
ATOM 736 N N . GLY A 1 96 ? 8.495 -21.262 3.584 1.00 48.12 96 GLY A N 1
ATOM 737 C CA . GLY A 1 96 ? 8.837 -19.910 4.036 1.00 48.12 96 GLY A CA 1
ATOM 738 C C . GLY A 1 96 ? 8.671 -18.883 2.910 1.00 48.12 96 GLY A C 1
ATOM 739 O O . GLY A 1 96 ? 8.573 -19.278 1.749 1.00 48.12 96 GLY A O 1
ATOM 740 N N . PRO A 1 97 ? 8.579 -17.581 3.237 1.00 49.16 97 PRO A N 1
ATOM 741 C CA . PRO A 1 97 ? 8.036 -16.574 2.332 1.00 49.16 97 PRO A CA 1
ATOM 742 C C . PRO A 1 97 ? 8.727 -16.489 0.954 1.00 49.16 97 PRO A C 1
ATOM 744 O O . PRO A 1 97 ? 9.909 -16.821 0.847 1.00 49.16 97 PRO A O 1
ATOM 747 N N . PRO A 1 98 ? 7.975 -16.047 -0.081 1.00 51.28 98 PRO A N 1
ATOM 748 C CA . PRO A 1 98 ? 6.781 -15.214 0.084 1.00 51.28 98 PRO A CA 1
ATOM 749 C C . PRO A 1 98 ? 5.455 -15.946 0.287 1.00 51.28 98 PRO A C 1
ATOM 751 O O . PRO A 1 98 ? 5.038 -16.797 -0.497 1.00 51.28 98 PRO A O 1
ATOM 754 N N . TYR A 1 99 ? 4.777 -15.496 1.345 1.00 51.31 99 TYR A N 1
ATOM 755 C CA . TYR A 1 99 ? 3.330 -15.505 1.504 1.00 51.31 99 TYR A CA 1
ATOM 756 C C . TYR A 1 99 ? 2.739 -14.306 0.752 1.00 51.31 99 TYR A C 1
ATOM 758 O O . TYR A 1 99 ? 3.266 -13.204 0.871 1.00 51.31 99 TYR A O 1
ATOM 766 N N . SER A 1 100 ? 1.600 -14.526 0.089 1.00 48.34 100 SER A N 1
ATOM 767 C CA . SER A 1 100 ? 0.670 -13.534 -0.480 1.00 48.34 100 SER A CA 1
ATOM 768 C C . SER A 1 100 ? 1.223 -12.555 -1.524 1.00 48.34 100 SER A C 1
ATOM 770 O O . SER A 1 100 ? 2.286 -11.963 -1.385 1.00 48.34 100 SER A O 1
ATOM 772 N N . CYS A 1 101 ? 0.440 -12.345 -2.575 1.00 56.56 101 CYS A N 1
ATOM 773 C CA . CYS A 1 101 ? 0.703 -11.298 -3.547 1.00 56.56 101 CYS A CA 1
ATOM 774 C C . CYS A 1 101 ? 0.336 -9.923 -3.016 1.00 56.56 101 CYS A C 1
ATOM 776 O O . CYS A 1 101 ? -0.828 -9.676 -2.708 1.00 56.56 101 CYS A O 1
ATOM 778 N N . GLY A 1 102 ? 1.320 -9.030 -2.963 1.00 61.66 102 GLY A N 1
ATOM 779 C CA . GLY A 1 102 ? 1.101 -7.593 -2.834 1.00 61.66 102 GLY A CA 1
ATOM 780 C C . GLY A 1 102 ? 1.138 -6.914 -4.201 1.00 61.66 102 GLY A C 1
ATOM 781 O O . GLY A 1 102 ? 1.783 -7.405 -5.121 1.00 61.66 102 GLY A O 1
ATOM 782 N N . GLY A 1 103 ? 0.474 -5.771 -4.339 1.00 70.81 103 GLY A N 1
ATOM 783 C CA . GLY A 1 103 ? 0.692 -4.852 -5.457 1.00 70.81 103 GLY A CA 1
ATOM 784 C C . GLY A 1 103 ? 1.723 -3.792 -5.069 1.00 70.81 103 GLY A C 1
ATOM 785 O O . GLY A 1 103 ? 1.696 -3.311 -3.937 1.00 70.81 103 GLY A O 1
ATOM 786 N N . SER A 1 104 ? 2.625 -3.412 -5.974 1.00 77.12 104 SER A N 1
ATOM 787 C CA . SER A 1 104 ? 3.358 -2.148 -5.845 1.00 77.12 104 SER A CA 1
ATOM 788 C C . SER A 1 104 ? 2.562 -1.044 -6.529 1.00 77.12 104 SER A C 1
ATOM 790 O O . SER A 1 104 ? 2.185 -1.187 -7.692 1.00 77.12 104 SER A O 1
ATOM 792 N N . PHE A 1 105 ? 2.313 0.028 -5.781 1.00 78.88 105 PHE A N 1
ATOM 793 C CA . PHE A 1 105 ? 1.592 1.214 -6.221 1.00 78.88 105 PHE A CA 1
ATOM 794 C C . PHE A 1 105 ? 2.563 2.391 -6.178 1.00 78.88 105 PHE A C 1
ATOM 796 O O . PHE A 1 105 ? 3.189 2.640 -5.146 1.00 78.88 105 PHE A O 1
ATOM 803 N N . ASP A 1 106 ? 2.701 3.102 -7.291 1.00 77.19 106 ASP A N 1
ATOM 804 C CA . ASP A 1 106 ? 3.535 4.305 -7.386 1.00 77.19 106 ASP A CA 1
ATOM 805 C C . ASP A 1 106 ? 2.889 5.526 -6.702 1.00 77.19 106 ASP A C 1
ATOM 807 O O . ASP A 1 106 ? 3.556 6.498 -6.342 1.00 77.19 106 ASP A O 1
ATOM 811 N N . GLY A 1 107 ? 1.580 5.431 -6.462 1.00 76.56 107 GLY A N 1
ATOM 812 C CA . GLY A 1 107 ? 0.750 6.460 -5.862 1.00 76.56 107 GLY A CA 1
ATOM 813 C C . GLY A 1 107 ?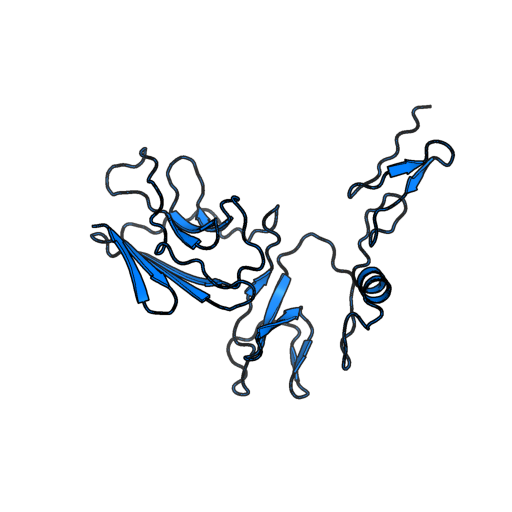 0.479 7.644 -6.784 1.00 76.56 107 GLY A C 1
ATOM 814 O O . GLY A 1 107 ? 0.271 8.740 -6.269 1.00 76.56 107 GLY A O 1
ATOM 815 N N . ASN A 1 108 ? 0.501 7.425 -8.100 1.00 74.88 108 ASN A N 1
ATOM 816 C CA . ASN A 1 108 ? 0.041 8.387 -9.092 1.00 74.88 108 ASN A CA 1
ATOM 817 C C . ASN A 1 108 ? -1.281 7.919 -9.720 1.00 74.88 108 ASN A C 1
ATOM 819 O O . ASN A 1 108 ? -2.340 8.447 -9.390 1.00 74.88 108 ASN A O 1
ATOM 823 N N . ASP A 1 109 ? -1.235 6.884 -10.556 1.00 73.31 109 ASP A N 1
ATOM 824 C CA . ASP A 1 109 ? -2.380 6.351 -11.307 1.00 73.31 109 ASP A CA 1
ATOM 825 C C . ASP A 1 109 ? -2.578 4.839 -11.117 1.00 73.31 109 ASP A C 1
ATOM 827 O O . ASP A 1 109 ? -3.488 4.242 -11.692 1.00 73.31 109 ASP A O 1
ATOM 831 N N . THR A 1 110 ? -1.765 4.211 -10.266 1.00 71.94 110 THR A N 1
ATOM 832 C CA . THR A 1 110 ? -1.899 2.786 -9.979 1.00 71.94 110 THR A CA 1
ATOM 833 C C . THR A 1 110 ? -3.025 2.545 -8.967 1.00 71.94 110 THR A C 1
ATOM 835 O O . THR A 1 110 ? -2.940 2.983 -7.819 1.00 71.94 110 THR A O 1
ATOM 838 N N . TYR A 1 111 ? -4.054 1.788 -9.353 1.00 78.00 111 TYR A N 1
ATOM 839 C CA . TYR A 1 111 ? -5.112 1.310 -8.455 1.00 78.00 111 TYR A CA 1
ATOM 840 C C . TYR A 1 111 ? -5.636 -0.066 -8.886 1.00 78.00 111 TYR A C 1
ATOM 842 O O . TYR A 1 111 ? -5.434 -0.505 -10.017 1.00 78.00 111 TYR A O 1
ATOM 850 N N . ILE A 1 112 ? -6.305 -0.756 -7.960 1.00 80.75 112 ILE A N 1
ATOM 851 C CA . ILE A 1 112 ? -7.147 -1.917 -8.263 1.00 80.75 112 ILE A CA 1
ATOM 852 C C . ILE A 1 112 ? -8.586 -1.470 -8.030 1.00 80.75 112 ILE A C 1
ATOM 854 O O . ILE A 1 112 ? -8.953 -1.169 -6.894 1.00 80.75 112 ILE A O 1
ATOM 858 N N . ASP A 1 113 ? -9.387 -1.422 -9.092 1.00 79.06 113 ASP A N 1
ATOM 859 C CA . ASP A 1 113 ? -10.817 -1.157 -8.968 1.00 79.06 113 ASP A CA 1
ATOM 860 C C . ASP A 1 113 ? -11.548 -2.434 -8.551 1.00 79.06 113 ASP A C 1
ATOM 862 O O . ASP A 1 113 ? -11.488 -3.456 -9.236 1.00 79.06 113 ASP A O 1
ATOM 866 N N . LEU A 1 114 ? -12.223 -2.378 -7.406 1.00 76.81 114 LEU A N 1
ATOM 867 C CA . LEU A 1 114 ? -13.061 -3.466 -6.900 1.00 76.81 114 LEU A CA 1
ATOM 868 C C . LEU A 1 114 ? -14.551 -3.233 -7.211 1.00 76.81 114 LEU A C 1
ATOM 870 O O . LEU A 1 114 ? -15.394 -4.028 -6.798 1.00 76.81 114 LEU A O 1
ATOM 874 N N . GLY A 1 115 ? -14.875 -2.156 -7.931 1.00 75.94 115 GLY A N 1
ATOM 875 C CA . GLY A 1 115 ? -16.227 -1.675 -8.171 1.00 75.94 115 GLY A CA 1
ATOM 876 C C . GLY A 1 115 ? -16.783 -0.846 -7.011 1.00 75.94 115 GLY A C 1
ATOM 877 O O . GLY A 1 115 ? -16.119 -0.570 -6.008 1.00 75.94 115 GLY A O 1
ATOM 878 N N . GLN A 1 116 ? -18.048 -0.440 -7.144 1.00 75.19 116 GLN A N 1
ATOM 879 C CA . GLN A 1 116 ? -18.748 0.268 -6.075 1.00 75.19 116 GLN A CA 1
ATOM 880 C C . GLN A 1 116 ? -19.002 -0.660 -4.887 1.00 75.19 116 GLN A C 1
ATOM 882 O O . GLN A 1 116 ? -19.641 -1.704 -5.012 1.00 75.19 116 GLN A O 1
ATOM 887 N N . TRP A 1 117 ? -18.551 -0.235 -3.710 1.00 70.44 117 TRP A N 1
ATOM 888 C CA . TRP A 1 117 ? -18.721 -0.982 -2.473 1.00 70.44 117 TRP A CA 1
ATOM 889 C C . TRP A 1 117 ? -19.082 -0.055 -1.309 1.00 70.44 117 TRP A C 1
ATOM 891 O O . TRP A 1 117 ? -18.524 1.031 -1.159 1.00 70.44 117 TRP A O 1
ATOM 901 N N . SER A 1 118 ? -20.013 -0.513 -0.466 1.00 74.75 118 SER A N 1
ATOM 902 C CA . SER A 1 118 ? -20.339 0.097 0.821 1.00 74.75 118 SER A CA 1
ATOM 903 C C . SER A 1 118 ? -20.169 -0.942 1.936 1.00 74.75 118 SER A C 1
ATOM 905 O O . SER A 1 118 ? -20.801 -2.000 1.878 1.00 74.75 118 SER A O 1
ATOM 907 N N . PRO A 1 119 ? -19.340 -0.679 2.959 1.00 76.88 119 PRO A N 1
ATOM 908 C CA . PRO A 1 119 ? -18.997 -1.669 3.978 1.00 76.88 119 PRO A CA 1
ATOM 909 C C . PRO A 1 119 ? -20.114 -1.923 5.010 1.00 76.88 119 PRO A C 1
ATOM 911 O O . PRO A 1 119 ? -19.948 -2.754 5.899 1.00 76.88 119 PRO A O 1
ATOM 914 N N . GLY A 1 120 ? -21.260 -1.238 4.913 1.00 81.00 120 GLY A N 1
ATOM 915 C CA . GLY A 1 120 ? -22.339 -1.338 5.899 1.00 81.00 120 GLY A CA 1
ATOM 916 C C . GLY A 1 120 ? -21.947 -0.781 7.283 1.00 81.00 120 GLY A C 1
ATOM 917 O O . GLY A 1 120 ? -20.918 -0.120 7.427 1.00 81.00 120 GLY A O 1
ATOM 918 N N . PRO A 1 121 ? -22.767 -1.011 8.327 1.00 81.75 121 PRO A N 1
ATOM 919 C CA . PRO A 1 121 ? -22.550 -0.428 9.656 1.00 81.75 121 PRO A CA 1
ATOM 920 C C . PRO A 1 121 ? -21.456 -1.128 10.477 1.00 81.75 121 PRO A C 1
ATOM 922 O O . PRO A 1 121 ? -21.011 -0.579 11.481 1.00 81.75 121 PRO A O 1
ATOM 925 N N . LYS A 1 122 ? -21.036 -2.337 10.089 1.00 89.50 122 LYS A N 1
ATOM 926 C CA . LYS A 1 122 ? -19.999 -3.120 10.770 1.00 89.50 122 LYS A CA 1
ATOM 927 C C . LYS A 1 122 ? -19.061 -3.708 9.733 1.00 89.50 122 LYS A C 1
ATOM 929 O O . LYS A 1 122 ? -19.521 -4.413 8.841 1.00 89.50 122 LYS A O 1
ATOM 934 N N . TYR A 1 123 ? -17.769 -3.442 9.860 1.00 90.25 123 TYR A N 1
ATOM 935 C CA . TYR A 1 123 ? -16.786 -3.882 8.878 1.00 90.25 123 TYR A CA 1
ATOM 936 C C . TYR A 1 123 ? -15.375 -3.920 9.444 1.00 90.25 123 TYR A C 1
ATOM 938 O O . TYR A 1 123 ? -15.051 -3.225 10.406 1.00 90.25 123 TYR A O 1
ATOM 946 N N . THR A 1 124 ? -14.516 -4.680 8.772 1.00 93.31 124 THR A N 1
ATOM 947 C CA . THR A 1 124 ? -13.073 -4.656 8.992 1.00 93.31 124 THR A CA 1
ATOM 948 C C . THR A 1 124 ? -12.373 -4.519 7.651 1.00 93.31 124 THR A C 1
ATOM 950 O O . THR A 1 124 ? -12.642 -5.286 6.730 1.00 93.31 124 THR A O 1
ATOM 953 N N . ILE A 1 125 ? -11.452 -3.565 7.556 1.00 92.38 125 ILE A N 1
ATOM 954 C CA . ILE A 1 125 ? -10.503 -3.438 6.448 1.00 92.38 125 ILE A CA 1
ATOM 955 C C . ILE A 1 125 ? -9.128 -3.707 7.036 1.00 92.38 125 ILE A C 1
ATOM 957 O O . ILE A 1 125 ? -8.784 -3.121 8.060 1.00 92.38 125 ILE A O 1
ATOM 961 N N . ALA A 1 126 ? -8.348 -4.592 6.426 1.00 92.94 126 ALA A N 1
ATOM 962 C CA . ALA A 1 126 ? -7.014 -4.928 6.901 1.00 92.94 126 ALA A CA 1
ATOM 963 C C . ALA A 1 126 ? -6.052 -5.100 5.728 1.00 92.94 126 ALA A C 1
ATOM 965 O O . ALA A 1 126 ? -6.426 -5.631 4.684 1.00 92.94 126 ALA A O 1
ATOM 966 N N . ALA A 1 127 ? -4.813 -4.657 5.916 1.00 89.75 127 ALA A N 1
ATOM 967 C CA . ALA A 1 127 ? -3.753 -4.772 4.929 1.00 89.75 127 ALA A CA 1
ATOM 968 C C . ALA A 1 127 ? -2.387 -4.925 5.606 1.00 89.75 127 ALA A C 1
ATOM 970 O O . ALA A 1 127 ? -2.148 -4.420 6.706 1.00 89.75 127 ALA A O 1
ATOM 971 N N . TRP A 1 128 ? -1.470 -5.590 4.909 1.00 87.94 128 TRP A N 1
ATOM 972 C CA . TRP A 1 128 ? -0.039 -5.437 5.144 1.00 87.94 128 TRP A CA 1
ATOM 973 C C . TRP A 1 128 ? 0.483 -4.385 4.176 1.00 87.94 128 TRP A C 1
ATOM 975 O O . TRP A 1 128 ? 0.223 -4.460 2.978 1.00 87.94 128 TRP A O 1
ATOM 985 N N . VAL A 1 129 ? 1.194 -3.387 4.694 1.00 89.00 129 VAL A N 1
ATOM 986 C CA . VAL A 1 129 ? 1.634 -2.223 3.921 1.00 89.00 129 VAL A CA 1
ATOM 987 C C . VAL A 1 129 ? 3.107 -1.977 4.196 1.00 89.00 129 VAL A C 1
ATOM 989 O O . VAL A 1 129 ? 3.540 -2.006 5.347 1.00 89.00 129 VAL A O 1
ATOM 992 N N . LYS A 1 130 ? 3.874 -1.723 3.136 1.00 86.81 130 LYS A N 1
ATOM 993 C CA . LYS A 1 130 ? 5.296 -1.380 3.207 1.00 86.81 130 LYS A CA 1
ATOM 994 C C . LYS A 1 130 ? 5.521 -0.002 2.582 1.00 86.81 130 LYS A C 1
ATOM 996 O O . LYS A 1 130 ? 5.766 0.075 1.378 1.00 86.81 130 LYS A O 1
ATOM 1001 N N . PRO A 1 131 ? 5.422 1.091 3.358 1.00 88.06 131 PRO A N 1
ATOM 1002 C CA . PRO A 1 131 ? 5.648 2.431 2.832 1.00 88.06 131 PRO A CA 1
ATOM 1003 C C . PRO A 1 131 ? 7.085 2.587 2.325 1.00 88.06 131 PRO A C 1
ATOM 1005 O O . PRO A 1 131 ? 8.036 2.220 3.016 1.00 88.06 131 PRO A O 1
ATOM 1008 N N . THR A 1 132 ? 7.254 3.137 1.126 1.00 84.25 132 THR A N 1
ATOM 1009 C CA . THR A 1 132 ? 8.571 3.415 0.519 1.00 84.25 132 THR A CA 1
ATOM 1010 C C . THR A 1 132 ? 8.936 4.893 0.549 1.00 84.25 132 THR A C 1
ATOM 1012 O O . THR A 1 132 ? 10.103 5.236 0.399 1.00 84.25 132 THR A O 1
ATOM 1015 N N . LEU A 1 133 ? 7.948 5.762 0.765 1.00 85.31 133 LEU A N 1
ATOM 1016 C CA . LEU A 1 133 ? 8.099 7.207 0.803 1.00 85.31 133 LEU A CA 1
ATOM 1017 C C . LEU A 1 133 ? 7.297 7.779 1.971 1.00 85.31 133 LEU A C 1
ATOM 1019 O O . LEU A 1 133 ? 6.240 7.261 2.332 1.00 85.31 133 LEU A O 1
ATOM 1023 N N . MET A 1 134 ? 7.808 8.864 2.545 1.00 87.94 134 MET A N 1
ATOM 1024 C CA . MET A 1 134 ? 7.096 9.702 3.498 1.00 87.94 134 MET A CA 1
ATOM 1025 C C . MET A 1 134 ? 6.943 11.099 2.903 1.00 87.94 134 MET A C 1
ATOM 1027 O O . MET A 1 134 ? 7.929 11.813 2.748 1.00 87.94 134 MET A O 1
ATOM 1031 N N . ASP A 1 135 ? 5.714 11.491 2.586 1.00 87.12 135 ASP A N 1
ATOM 1032 C CA . ASP A 1 135 ? 5.382 12.817 2.076 1.00 87.12 135 ASP A CA 1
ATOM 1033 C C . ASP A 1 135 ? 4.054 13.325 2.659 1.00 87.12 135 ASP A C 1
ATOM 1035 O O . ASP A 1 135 ? 3.438 12.690 3.523 1.00 87.12 135 ASP A O 1
ATOM 1039 N N . GLN A 1 136 ? 3.642 14.518 2.230 1.00 86.94 136 GLN A N 1
ATOM 1040 C CA . GLN A 1 136 ? 2.392 15.135 2.676 1.00 86.94 136 GLN A CA 1
ATOM 1041 C C . GLN A 1 136 ? 1.165 14.611 1.918 1.00 86.94 136 GLN A C 1
ATOM 1043 O O . GLN A 1 136 ? 0.032 14.915 2.291 1.00 86.94 136 GLN A O 1
ATOM 1048 N N . THR A 1 137 ? 1.379 13.821 0.867 1.00 86.19 137 THR A N 1
ATOM 1049 C CA . THR A 1 137 ? 0.323 13.255 0.031 1.00 86.19 137 THR A CA 1
ATOM 1050 C C . THR A 1 137 ? -0.480 12.235 0.823 1.00 86.19 137 THR A C 1
ATOM 1052 O O . THR A 1 137 ? 0.079 11.335 1.449 1.00 86.19 137 THR A O 1
ATOM 1055 N N . ASN A 1 138 ? -1.806 12.364 0.802 1.00 86.00 138 ASN A N 1
ATOM 1056 C CA . ASN A 1 138 ? -2.683 11.363 1.394 1.00 86.00 138 ASN A CA 1
ATOM 1057 C C . ASN A 1 138 ? -2.824 10.177 0.434 1.00 86.00 138 ASN A C 1
ATOM 1059 O O . ASN A 1 138 ? -3.443 10.302 -0.621 1.00 86.00 138 ASN A O 1
ATOM 1063 N N . ARG A 1 139 ? -2.236 9.035 0.790 1.00 88.25 139 ARG A N 1
ATOM 1064 C CA . ARG A 1 139 ? -2.194 7.838 -0.057 1.00 88.25 139 ARG A CA 1
ATOM 1065 C C . ARG A 1 139 ? -3.229 6.834 0.430 1.00 88.25 139 ARG A C 1
ATOM 1067 O O . ARG A 1 139 ? -3.033 6.213 1.475 1.00 88.25 139 ARG A O 1
ATOM 1074 N N . LEU A 1 140 ? -4.328 6.685 -0.310 1.00 88.50 140 LEU A N 1
ATOM 1075 C CA . LEU A 1 140 ? -5.349 5.677 -0.020 1.00 88.50 140 LEU A CA 1
ATOM 1076 C C . LEU A 1 140 ? -4.770 4.274 -0.236 1.00 88.50 140 LEU A C 1
ATOM 1078 O O . LEU A 1 140 ? -4.189 3.994 -1.279 1.00 88.50 140 LEU A O 1
ATOM 1082 N N . ILE A 1 141 ? -4.935 3.400 0.753 1.00 90.62 141 ILE A N 1
ATOM 1083 C CA . ILE A 1 141 ? -4.466 2.008 0.704 1.00 90.62 141 ILE A CA 1
ATOM 1084 C C . ILE A 1 141 ? -5.617 1.085 0.312 1.00 90.62 141 ILE A C 1
ATOM 1086 O O . ILE A 1 141 ? -5.474 0.237 -0.561 1.00 90.62 141 ILE A O 1
ATOM 1090 N N . ALA A 1 142 ? -6.757 1.240 0.980 1.00 90.19 142 ALA A N 1
ATOM 1091 C CA . ALA A 1 142 ? -7.973 0.492 0.699 1.00 90.19 142 ALA A CA 1
ATOM 1092 C C . ALA A 1 142 ? -9.162 1.307 1.192 1.00 90.19 142 ALA A C 1
ATOM 1094 O O . ALA A 1 142 ? -9.148 1.772 2.334 1.00 90.19 142 ALA A O 1
ATOM 1095 N N . GLY A 1 143 ? -10.180 1.469 0.353 1.00 86.44 143 GLY A N 1
ATOM 1096 C CA . GLY A 1 143 ? -11.349 2.273 0.682 1.00 86.44 143 GLY A CA 1
ATOM 1097 C C . GLY A 1 143 ? -11.921 3.000 -0.524 1.00 86.44 143 GLY A C 1
ATOM 1098 O O . GLY A 1 143 ? -11.525 2.744 -1.658 1.00 86.44 143 GLY A O 1
ATOM 1099 N N . GLY A 1 144 ? -12.839 3.921 -0.254 1.00 77.94 144 GLY A N 1
ATOM 1100 C CA . GLY A 1 144 ? -13.443 4.791 -1.257 1.00 77.94 144 GLY A CA 1
ATOM 1101 C C . GLY A 1 144 ? -13.225 6.261 -0.921 1.00 77.94 144 GLY A C 1
ATOM 1102 O O . GLY A 1 144 ? -13.336 6.660 0.240 1.00 77.94 144 GLY A O 1
ATOM 1103 N N . ILE A 1 145 ? -12.934 7.063 -1.947 1.00 65.94 145 ILE A N 1
ATOM 1104 C CA . ILE A 1 145 ? -12.873 8.525 -1.871 1.00 65.94 145 ILE A CA 1
ATOM 1105 C C . ILE A 1 145 ? -13.965 9.069 -2.789 1.00 65.94 145 ILE A C 1
ATOM 1107 O O . ILE A 1 145 ? -13.817 9.087 -4.007 1.00 65.94 145 ILE A O 1
ATOM 1111 N N . TYR A 1 146 ? -15.081 9.493 -2.202 1.00 66.06 146 TYR A N 1
ATOM 1112 C CA . TYR A 1 146 ? -16.118 10.243 -2.904 1.00 66.06 146 TYR A CA 1
ATOM 1113 C C . TYR A 1 146 ? -16.723 11.277 -1.950 1.00 66.06 146 TYR A C 1
ATOM 1115 O O . TYR A 1 146 ? -17.394 10.910 -0.985 1.00 66.06 146 TYR A O 1
ATOM 1123 N N . ASN A 1 147 ? -16.494 12.573 -2.198 1.00 66.88 147 ASN A N 1
ATOM 1124 C CA . ASN A 1 147 ? -16.913 13.659 -1.293 1.00 66.88 147 ASN A CA 1
ATOM 1125 C C . ASN A 1 147 ? -16.431 13.434 0.159 1.00 66.88 147 ASN A C 1
ATOM 1127 O O . ASN A 1 147 ? -15.340 12.933 0.377 1.00 66.88 147 ASN A O 1
ATOM 1131 N N . CYS A 1 148 ? -17.229 13.786 1.169 1.00 66.31 148 CYS A N 1
ATOM 1132 C CA . CYS A 1 148 ? -16.930 13.546 2.582 1.00 66.31 148 CYS A CA 1
ATOM 1133 C C . CYS A 1 148 ? -17.083 12.073 3.025 1.00 66.31 148 CYS A C 1
ATOM 1135 O O . CYS A 1 148 ? -16.900 11.778 4.205 1.00 66.31 148 CYS A O 1
ATOM 1137 N N . PHE A 1 149 ? -17.408 11.142 2.120 1.00 63.81 149 PHE A N 1
ATOM 1138 C CA . PHE A 1 149 ? -17.668 9.733 2.437 1.00 63.81 149 PHE A CA 1
ATOM 1139 C C . PHE A 1 149 ? -16.408 8.879 2.352 1.00 63.81 149 PHE A C 1
ATOM 1141 O O . PHE A 1 149 ? -16.374 7.843 1.688 1.00 63.81 149 PHE A O 1
ATOM 1148 N N . HIS A 1 150 ? -15.344 9.318 3.014 1.00 75.56 150 HIS A N 1
ATOM 1149 C CA . HIS A 1 150 ? -14.136 8.515 3.072 1.00 75.56 150 HIS A CA 1
ATOM 1150 C C . HIS A 1 150 ? -14.347 7.392 4.082 1.00 75.56 150 HIS A C 1
ATOM 1152 O O . HIS A 1 150 ? -14.594 7.639 5.262 1.00 75.56 150 HIS A O 1
ATOM 1158 N N . PHE A 1 151 ? -14.212 6.152 3.638 1.00 84.06 151 PHE A N 1
ATOM 1159 C CA . PHE A 1 151 ? -14.012 5.022 4.530 1.00 84.06 151 PHE A CA 1
ATOM 1160 C C . PHE A 1 151 ? -12.776 4.278 4.060 1.00 84.06 151 PHE A C 1
ATOM 1162 O O . PHE A 1 151 ? -12.568 4.131 2.856 1.00 84.06 151 PHE A O 1
ATOM 1169 N N . GLY A 1 152 ? -11.948 3.821 4.993 1.00 89.94 152 GLY A N 1
ATOM 1170 C CA . GLY A 1 152 ? -10.767 3.062 4.620 1.00 89.94 152 GLY A CA 1
ATOM 1171 C C . GLY A 1 152 ? -9.527 3.377 5.425 1.00 89.94 152 GLY A C 1
ATOM 1172 O O . GLY A 1 152 ? -9.576 3.965 6.507 1.00 89.94 152 GLY A O 1
ATOM 1173 N N . ILE A 1 153 ? -8.411 2.953 4.851 1.00 92.75 153 ILE A N 1
ATOM 1174 C CA . ILE A 1 153 ? -7.066 3.107 5.383 1.00 92.75 153 ILE A CA 1
ATOM 1175 C C . ILE A 1 153 ? -6.288 3.994 4.423 1.00 92.75 153 ILE A C 1
ATOM 1177 O O . ILE A 1 153 ? -6.303 3.758 3.213 1.00 92.75 153 ILE A O 1
ATOM 1181 N N . ALA A 1 154 ? -5.571 4.973 4.956 1.00 92.12 154 ALA A N 1
ATOM 1182 C CA . ALA A 1 154 ? -4.612 5.751 4.190 1.00 92.12 154 ALA A CA 1
ATOM 1183 C C . ALA A 1 154 ? -3.295 5.919 4.943 1.00 92.12 154 ALA A C 1
ATOM 1185 O O . ALA A 1 154 ? -3.170 5.553 6.117 1.00 92.12 154 ALA A O 1
ATOM 1186 N N . TYR A 1 155 ? -2.313 6.483 4.254 1.00 92.25 155 TYR A N 1
ATOM 1187 C CA . TYR A 1 155 ? -1.012 6.812 4.803 1.00 92.25 155 TYR A CA 1
ATOM 1188 C C . TYR A 1 155 ? -0.600 8.222 4.388 1.00 92.25 155 TYR A C 1
ATOM 1190 O O . TYR A 1 155 ? -0.660 8.574 3.212 1.00 92.25 155 TYR A O 1
ATOM 1198 N N . GLN A 1 156 ? -0.180 9.023 5.364 1.00 91.00 156 GLN A N 1
ATOM 1199 C CA . GLN A 1 156 ? 0.214 10.414 5.165 1.00 91.00 156 GLN A CA 1
ATOM 1200 C C . GLN A 1 156 ? 1.212 10.821 6.254 1.00 91.00 156 GLN A C 1
ATOM 1202 O O . GLN A 1 156 ? 1.041 10.446 7.416 1.00 91.00 156 GLN A O 1
ATOM 1207 N N . HIS A 1 157 ? 2.245 11.602 5.927 1.00 90.56 157 HIS A N 1
ATOM 1208 C CA . HIS A 1 157 ? 3.217 12.122 6.905 1.00 90.56 157 HIS A CA 1
ATOM 1209 C C . HIS A 1 157 ? 3.810 11.052 7.842 1.00 90.56 157 HIS A C 1
ATOM 1211 O O . HIS A 1 157 ? 3.992 11.287 9.043 1.00 90.56 157 HIS A O 1
ATOM 1217 N N . GLY A 1 158 ? 4.061 9.852 7.317 1.00 91.44 158 GLY A N 1
ATOM 1218 C CA . GLY A 1 158 ? 4.675 8.774 8.088 1.00 91.44 158 GLY A CA 1
ATOM 1219 C C . GLY A 1 158 ? 3.703 7.989 8.962 1.00 91.44 158 GLY A C 1
ATOM 1220 O O . GLY A 1 158 ? 4.145 7.235 9.824 1.00 91.44 158 GLY A O 1
ATOM 1221 N N . ARG A 1 159 ? 2.394 8.208 8.813 1.00 93.06 159 ARG A N 1
ATOM 1222 C CA . ARG A 1 159 ? 1.367 7.741 9.747 1.00 93.06 159 ARG A CA 1
ATOM 1223 C C . ARG A 1 159 ? 0.200 7.100 9.013 1.00 93.06 159 ARG A C 1
ATOM 1225 O O . ARG A 1 159 ? -0.222 7.583 7.965 1.00 93.06 159 ARG A O 1
ATOM 1232 N N . PHE A 1 160 ? -0.333 6.027 9.593 1.00 94.12 160 PHE A N 1
ATOM 1233 C CA . PHE A 1 160 ? -1.564 5.410 9.108 1.00 94.12 160 PHE A CA 1
ATOM 1234 C C . PHE A 1 160 ? -2.777 6.184 9.613 1.00 94.12 160 PHE A C 1
ATOM 1236 O O . PHE A 1 160 ? -2.795 6.683 10.740 1.00 94.12 160 PHE A O 1
ATOM 1243 N N . GLN A 1 161 ? -3.795 6.267 8.771 1.00 92.69 161 GLN A N 1
ATOM 1244 C CA . GLN A 1 161 ? -5.026 6.994 9.021 1.00 92.69 161 GLN A CA 1
ATOM 1245 C C . GLN A 1 161 ? -6.229 6.099 8.742 1.00 92.69 161 GLN A C 1
ATOM 1247 O O . GLN A 1 161 ? -6.249 5.370 7.752 1.00 92.69 161 GLN A O 1
ATOM 1252 N N . ALA A 1 162 ? -7.236 6.181 9.605 1.00 91.38 162 ALA A N 1
ATOM 1253 C CA . ALA A 1 162 ? -8.544 5.584 9.396 1.00 91.38 162 ALA A CA 1
ATOM 1254 C C . ALA A 1 162 ? -9.551 6.669 9.015 1.00 91.38 162 ALA A C 1
ATOM 1256 O O . ALA A 1 162 ? -9.770 7.624 9.769 1.00 91.38 162 ALA A O 1
ATOM 1257 N N . PHE A 1 163 ? -10.186 6.487 7.864 1.00 87.38 163 PHE A N 1
ATOM 1258 C CA . PHE A 1 163 ? -11.326 7.281 7.430 1.0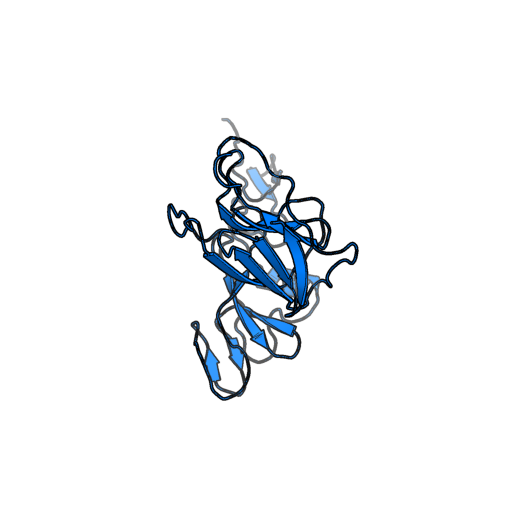0 87.38 163 PHE A CA 1
ATOM 1259 C C . PHE A 1 163 ? -12.622 6.515 7.692 1.00 87.38 163 PHE A C 1
ATOM 1261 O O . PHE A 1 163 ? -12.655 5.282 7.599 1.00 87.38 163 PHE A O 1
ATOM 1268 N N . TYR A 1 164 ? -13.682 7.241 8.039 1.00 84.12 164 TYR A N 1
ATOM 1269 C CA . TYR A 1 164 ? -14.997 6.672 8.309 1.00 84.12 164 TYR A CA 1
ATOM 1270 C C . TYR A 1 164 ? -16.105 7.698 8.121 1.00 84.12 164 TYR A C 1
ATOM 1272 O O . TYR A 1 164 ? -15.933 8.873 8.421 1.00 84.12 164 TYR A O 1
ATOM 1280 N N . SER A 1 165 ? -17.283 7.230 7.717 1.00 78.44 165 SER A N 1
ATOM 1281 C CA . SER A 1 165 ? -18.498 8.043 7.738 1.00 78.44 165 SER A CA 1
ATOM 1282 C C . SER A 1 165 ? -19.262 7.781 9.043 1.00 78.44 165 SER A C 1
ATOM 1284 O O . SER A 1 165 ? -19.601 6.624 9.307 1.00 78.44 165 SER A O 1
ATOM 1286 N N . PRO A 1 166 ? -19.569 8.798 9.871 1.00 70.19 166 PRO A N 1
ATOM 1287 C CA . PRO A 1 166 ? -20.323 8.598 11.100 1.00 70.19 166 PRO A CA 1
ATOM 1288 C C . PRO A 1 166 ? -21.787 8.228 10.803 1.00 70.19 166 PRO A C 1
ATOM 1290 O O . PRO A 1 166 ? -22.353 8.706 9.811 1.00 70.19 166 PRO A O 1
ATOM 1293 N N . PRO A 1 167 ? -22.442 7.443 11.677 1.00 67.62 167 PRO A N 1
ATOM 1294 C CA . PRO A 1 167 ? -23.866 7.144 11.550 1.00 67.62 167 PRO A CA 1
ATOM 1295 C C . PRO A 1 167 ? -24.709 8.428 11.520 1.00 67.62 167 PRO A C 1
ATOM 1297 O O . PRO A 1 167 ? -24.504 9.334 12.328 1.00 67.62 167 PRO A O 1
ATOM 1300 N N . GLY A 1 168 ? -25.654 8.521 10.579 1.00 65.19 168 GLY A N 1
ATOM 1301 C CA . GLY A 1 168 ? -26.598 9.645 10.477 1.00 65.19 168 GLY A CA 1
ATOM 1302 C C . GLY A 1 168 ? -25.997 10.984 10.027 1.00 65.19 168 GLY A C 1
ATOM 1303 O O . GLY A 1 168 ? -26.695 11.994 10.030 1.00 65.19 168 GLY A O 1
ATOM 1304 N N . LYS A 1 169 ? -24.714 11.017 9.643 1.00 67.12 169 LYS A N 1
ATOM 1305 C CA . LYS A 1 169 ? -23.986 12.235 9.252 1.00 67.12 169 LYS A CA 1
ATOM 1306 C C . LYS A 1 169 ? -23.256 12.049 7.923 1.00 67.12 169 LYS A C 1
ATOM 1308 O O . LYS A 1 169 ? -22.068 12.329 7.810 1.00 67.12 169 LYS A O 1
ATOM 1313 N N . SER A 1 170 ? -23.999 11.593 6.918 1.00 60.78 170 SER A N 1
ATOM 1314 C CA . SER A 1 170 ? -23.526 11.334 5.554 1.00 60.78 170 SER A CA 1
ATOM 1315 C C . SER A 1 170 ? -22.781 12.524 4.922 1.00 60.78 170 SER A C 1
ATOM 1317 O O . SER A 1 170 ? -21.787 12.338 4.239 1.00 60.78 170 SER A O 1
ATOM 1319 N N . ASN A 1 171 ? -23.178 13.763 5.213 1.00 63.47 171 ASN A N 1
ATOM 1320 C CA . ASN A 1 171 ? -22.597 14.949 4.567 1.00 63.47 171 ASN A CA 1
ATOM 1321 C C . ASN A 1 171 ? -21.454 15.620 5.354 1.00 63.47 171 ASN A C 1
ATOM 1323 O O . ASN A 1 171 ? -21.071 16.742 5.027 1.00 63.47 171 ASN A O 1
ATOM 1327 N N . LEU A 1 172 ? -20.928 14.991 6.411 1.00 67.88 172 LEU A N 1
ATOM 1328 C CA . LEU A 1 172 ? -19.889 15.588 7.255 1.00 67.88 172 LEU A CA 1
ATOM 1329 C C . LEU A 1 172 ? -18.521 14.958 7.005 1.00 67.88 172 LEU A C 1
ATOM 1331 O O . LEU A 1 172 ? -18.300 13.781 7.276 1.00 67.88 172 LEU A O 1
ATOM 1335 N N . CYS A 1 173 ? -17.579 15.785 6.556 1.00 69.44 173 CYS A N 1
ATOM 1336 C CA . CYS A 1 173 ? -16.180 15.411 6.406 1.00 69.44 173 CYS A CA 1
ATOM 1337 C C . CYS A 1 173 ? -15.567 15.132 7.782 1.00 69.44 173 CYS A C 1
ATOM 1339 O O . CYS A 1 173 ? -15.433 16.029 8.618 1.00 69.44 173 CYS A O 1
ATOM 1341 N N . THR A 1 174 ? -15.189 13.881 8.033 1.00 69.44 174 THR A N 1
ATOM 1342 C CA . THR A 1 174 ? -14.490 13.521 9.266 1.00 69.44 174 THR A CA 1
ATOM 1343 C C . THR A 1 174 ? -13.006 13.810 9.156 1.00 69.44 174 THR A C 1
ATOM 1345 O O . THR A 1 174 ? -12.364 13.433 8.176 1.00 69.44 174 THR A O 1
ATOM 1348 N N . ILE A 1 175 ? -12.440 14.376 10.220 1.00 79.50 175 ILE A N 1
ATOM 1349 C CA . ILE A 1 175 ? -10.993 14.358 10.425 1.00 79.50 175 ILE A CA 1
ATOM 1350 C C . ILE A 1 175 ? -10.574 12.887 10.600 1.00 79.50 175 ILE A C 1
ATOM 1352 O O . ILE A 1 175 ? -11.149 12.207 11.463 1.00 79.50 175 ILE A O 1
ATOM 1356 N N . PRO A 1 176 ? -9.617 12.377 9.802 1.00 85.12 176 PRO A N 1
ATOM 1357 C CA . PRO A 1 176 ? -9.184 10.994 9.911 1.00 85.12 176 PRO A CA 1
ATOM 1358 C C . PRO A 1 176 ? -8.593 10.713 11.287 1.00 85.12 176 PRO A C 1
ATOM 1360 O O . PRO A 1 176 ? -7.852 11.519 11.858 1.00 85.12 176 PRO A O 1
ATOM 1363 N N . MET A 1 177 ? -8.867 9.520 11.803 1.00 90.00 177 MET A N 1
ATOM 1364 C CA . MET A 1 177 ? -8.174 9.036 12.988 1.00 90.00 177 MET A CA 1
ATOM 1365 C C . MET A 1 177 ? -6.766 8.633 12.588 1.00 90.00 177 MET A C 1
ATOM 1367 O O . MET A 1 177 ? -6.566 7.625 11.918 1.00 90.00 177 MET A O 1
ATOM 1371 N N . THR A 1 178 ? -5.789 9.429 12.994 1.00 89.81 178 THR A N 1
ATOM 1372 C CA . THR A 1 178 ? -4.381 9.136 12.729 1.00 89.81 178 THR A CA 1
ATOM 1373 C C . THR A 1 178 ? -3.829 8.230 13.829 1.00 89.81 178 THR A C 1
ATOM 1375 O O . THR A 1 178 ? -4.268 8.297 14.980 1.00 89.81 178 THR A O 1
ATOM 1378 N N . SER A 1 179 ? -2.864 7.381 13.492 1.00 82.19 179 SER A N 1
ATOM 1379 C CA . SER A 1 179 ? -2.008 6.707 14.470 1.00 82.19 179 SER A CA 1
ATOM 1380 C C . SER A 1 179 ? -1.312 7.715 15.403 1.00 82.19 179 SER A C 1
ATOM 1382 O O . SER A 1 179 ? -1.341 8.922 15.156 1.00 82.19 179 SER A O 1
ATOM 1384 N N . SER A 1 180 ? -0.670 7.225 16.469 1.00 77.75 180 SER A N 1
ATOM 1385 C CA . SER A 1 180 ? 0.066 8.052 17.439 1.00 77.75 180 SER A CA 1
ATOM 1386 C C . SER A 1 180 ? 1.071 9.025 16.787 1.00 77.75 180 SER A C 1
ATOM 1388 O O . SER A 1 180 ? 1.383 8.945 15.597 1.00 77.75 180 SER A O 1
ATOM 1390 N N . ASN A 1 181 ? 1.634 9.939 17.586 1.00 72.50 181 ASN A N 1
ATOM 1391 C CA . ASN A 1 181 ? 2.634 10.916 17.124 1.00 72.50 181 ASN A CA 1
ATOM 1392 C C . ASN A 1 181 ? 3.934 10.289 16.584 1.00 72.50 181 ASN A C 1
ATOM 1394 O O . ASN A 1 181 ? 4.776 11.003 16.046 1.00 72.50 181 ASN A O 1
ATOM 1398 N N . THR A 1 182 ? 4.116 8.976 16.722 1.00 76.19 182 THR A N 1
ATOM 1399 C CA . THR A 1 182 ? 5.302 8.265 16.248 1.00 76.19 182 THR A CA 1
ATOM 1400 C C . THR A 1 182 ? 5.125 7.851 14.789 1.00 76.19 182 THR A C 1
ATOM 1402 O O . THR A 1 182 ? 4.117 7.251 14.420 1.00 76.19 182 THR A O 1
ATOM 1405 N N . GLN A 1 183 ? 6.112 8.166 13.954 1.00 88.12 183 GLN A N 1
ATOM 1406 C CA . GLN A 1 183 ? 6.129 7.775 12.544 1.00 88.12 183 GLN A CA 1
ATOM 1407 C C . GLN A 1 183 ? 6.500 6.293 12.388 1.00 88.12 183 GLN A C 1
ATOM 1409 O O . GLN A 1 183 ? 7.305 5.763 13.156 1.00 88.12 183 GLN A O 1
ATOM 1414 N N . TYR A 1 184 ? 5.933 5.631 11.378 1.00 89.12 184 TYR A N 1
ATOM 1415 C CA . TYR A 1 184 ? 6.290 4.261 11.007 1.00 89.12 184 TYR A CA 1
ATOM 1416 C C . TYR A 1 184 ? 7.554 4.234 10.142 1.00 89.12 184 TYR A C 1
ATOM 1418 O O . TYR A 1 184 ? 7.849 5.175 9.403 1.00 89.12 184 TYR A O 1
ATOM 1426 N N . HIS A 1 185 ? 8.307 3.138 10.232 1.00 85.19 185 HIS A N 1
ATOM 1427 C CA . HIS A 1 185 ? 9.553 2.978 9.493 1.00 85.19 185 HIS A CA 1
ATOM 1428 C C . HIS A 1 185 ? 9.295 2.705 8.006 1.00 85.19 185 HIS A C 1
ATOM 1430 O O . HIS A 1 185 ? 8.485 1.858 7.638 1.00 85.19 185 HIS A O 1
ATOM 1436 N N . LEU A 1 186 ? 10.046 3.383 7.136 1.00 85.31 186 LEU A N 1
ATOM 1437 C CA . LEU A 1 186 ? 10.024 3.090 5.704 1.00 85.31 186 LEU A CA 1
ATOM 1438 C C . LEU A 1 186 ? 10.696 1.745 5.404 1.00 85.31 186 LEU A C 1
ATOM 1440 O O . LEU A 1 186 ? 11.549 1.263 6.151 1.00 85.31 186 LEU A O 1
ATOM 1444 N N . HIS A 1 187 ? 10.307 1.149 4.278 1.00 76.50 187 HIS A N 1
ATOM 1445 C CA . HIS A 1 187 ? 10.814 -0.125 3.770 1.00 76.50 187 HIS A CA 1
ATOM 1446 C C . HIS A 1 187 ? 10.644 -1.304 4.746 1.00 76.50 187 HIS A C 1
ATOM 1448 O O . HIS A 1 187 ? 11.348 -2.310 4.640 1.00 76.50 187 HIS A O 1
ATOM 1454 N N . GLN A 1 188 ? 9.677 -1.219 5.662 1.00 77.62 188 GLN A N 1
ATOM 1455 C CA . GLN A 1 188 ? 9.304 -2.294 6.579 1.00 77.62 188 GLN A CA 1
ATOM 1456 C C . GLN A 1 188 ? 7.819 -2.624 6.450 1.00 77.62 188 GLN A C 1
ATOM 1458 O O . GLN A 1 188 ? 6.993 -1.749 6.204 1.00 77.62 188 GLN A O 1
ATOM 1463 N N . TRP A 1 189 ? 7.493 -3.907 6.591 1.00 80.56 189 TRP A N 1
ATOM 1464 C CA . TRP A 1 189 ? 6.108 -4.356 6.601 1.00 80.56 189 TRP A CA 1
ATOM 1465 C C . TRP A 1 189 ? 5.431 -3.955 7.910 1.00 80.56 189 TRP A C 1
ATOM 1467 O O . TRP A 1 189 ? 5.919 -4.261 9.000 1.00 80.56 189 TRP A O 1
ATOM 1477 N N . HIS A 1 190 ? 4.276 -3.316 7.785 1.00 87.56 190 HIS A N 1
ATOM 1478 C CA . HIS A 1 190 ? 3.390 -2.985 8.886 1.00 87.56 190 HIS A CA 1
ATOM 1479 C C . HIS A 1 190 ? 2.020 -3.602 8.635 1.00 87.56 190 HIS A C 1
ATOM 1481 O O . HIS A 1 190 ? 1.473 -3.477 7.540 1.00 87.56 190 HIS A O 1
ATOM 1487 N N . SER A 1 191 ? 1.455 -4.257 9.648 1.00 91.44 191 SER A N 1
ATOM 1488 C CA . SER A 1 191 ? 0.040 -4.624 9.595 1.00 91.44 191 SER A CA 1
ATOM 1489 C C . SER A 1 191 ? -0.790 -3.428 10.029 1.00 91.44 191 SER A C 1
ATOM 1491 O O . SER A 1 191 ? -0.466 -2.765 11.016 1.00 91.44 191 SER A O 1
ATOM 1493 N N . VAL A 1 192 ? -1.861 -3.150 9.298 1.00 94.75 192 VAL A N 1
ATOM 1494 C CA . VAL A 1 192 ? -2.818 -2.094 9.612 1.00 94.75 192 VAL A CA 1
ATOM 1495 C C . VAL A 1 192 ? -4.229 -2.625 9.423 1.00 94.75 192 VAL A C 1
ATOM 1497 O O . VAL A 1 192 ? -4.514 -3.347 8.469 1.00 94.75 192 VAL A O 1
ATOM 1500 N N . ALA A 1 193 ? -5.117 -2.282 10.348 1.00 95.44 193 ALA A N 1
ATOM 1501 C CA . ALA A 1 193 ? -6.525 -2.605 10.253 1.00 95.44 193 ALA A CA 1
ATOM 1502 C C . ALA A 1 193 ? -7.393 -1.469 10.790 1.00 95.44 193 ALA A C 1
ATOM 1504 O O . ALA A 1 193 ? -7.055 -0.812 11.775 1.00 95.44 193 ALA A O 1
ATOM 1505 N N . VAL A 1 194 ? -8.537 -1.278 10.148 1.00 94.38 194 VAL A N 1
ATOM 1506 C CA . VAL A 1 194 ? -9.627 -0.424 10.604 1.00 94.38 194 VAL A CA 1
ATOM 1507 C C . VAL A 1 194 ? -10.816 -1.322 10.882 1.00 94.38 194 VAL A C 1
ATOM 1509 O O . VAL A 1 194 ? -11.301 -2.007 9.984 1.00 94.38 194 VAL A O 1
ATOM 1512 N N . VAL A 1 195 ? -11.260 -1.329 12.134 1.00 94.69 195 VAL A N 1
ATOM 1513 C CA . VAL A 1 195 ? -12.351 -2.178 12.621 1.00 94.69 195 VAL A CA 1
ATOM 1514 C C . VAL A 1 195 ? -13.478 -1.281 13.095 1.00 94.69 195 VAL A C 1
ATOM 1516 O O . VAL A 1 195 ? -13.272 -0.484 14.005 1.00 94.69 195 VAL A O 1
ATOM 1519 N N . ASN A 1 196 ? -14.657 -1.417 12.499 1.00 91.44 196 ASN A N 1
ATOM 1520 C CA . ASN A 1 196 ? -15.883 -0.757 12.920 1.00 91.44 196 ASN A CA 1
ATOM 1521 C C . ASN A 1 196 ? -16.875 -1.800 13.449 1.00 91.44 196 ASN A C 1
ATOM 1523 O O . ASN A 1 196 ? -17.341 -2.668 12.709 1.00 91.44 196 ASN A O 1
ATOM 1527 N N . THR A 1 197 ? -17.213 -1.707 14.732 1.00 92.69 197 THR A N 1
ATOM 1528 C CA . THR A 1 197 ? -18.160 -2.608 15.407 1.00 92.69 197 THR A CA 1
ATOM 1529 C C . THR A 1 197 ? -19.612 -2.123 15.335 1.00 92.69 197 THR A C 1
ATOM 1531 O O . THR A 1 197 ? -20.515 -2.805 15.824 1.00 92.69 197 THR A O 1
ATOM 1534 N N . GLY A 1 198 ? -19.852 -0.959 14.722 1.00 87.50 198 GLY A N 1
ATOM 1535 C CA . GLY A 1 198 ? -21.126 -0.237 14.687 1.00 87.50 198 GLY A CA 1
ATOM 1536 C C . GLY A 1 198 ? -21.292 0.767 15.829 1.00 87.50 198 GLY A C 1
ATOM 1537 O O . GLY A 1 198 ? -22.114 1.672 15.726 1.00 87.50 198 GLY A O 1
ATOM 1538 N N . THR A 1 199 ? -20.498 0.630 16.892 1.00 88.19 199 THR A N 1
ATOM 1539 C CA . THR A 1 199 ? -20.492 1.526 18.064 1.00 88.19 199 THR A CA 1
ATOM 1540 C C . THR A 1 199 ? -19.110 2.085 18.382 1.00 88.19 199 THR A C 1
ATOM 1542 O O . THR A 1 199 ? -18.969 2.926 19.260 1.00 88.19 199 THR A O 1
ATOM 1545 N N . GLU A 1 200 ? -18.070 1.535 17.765 1.00 90.94 200 GLU A N 1
ATOM 1546 C CA . GLU A 1 200 ? -16.698 1.987 17.915 1.00 90.94 200 GLU A CA 1
ATOM 1547 C C . GLU A 1 200 ? -15.954 1.693 16.618 1.00 90.94 200 GLU A C 1
ATOM 1549 O O . GLU A 1 200 ? -16.015 0.580 16.089 1.00 90.94 200 GLU A O 1
ATOM 1554 N N . ILE A 1 201 ? -15.203 2.678 16.145 1.00 91.06 201 ILE A N 1
ATOM 1555 C CA . ILE A 1 201 ? -14.180 2.489 15.132 1.00 91.06 201 ILE A CA 1
ATOM 1556 C C . ILE A 1 201 ? -12.796 2.512 15.779 1.00 91.06 201 ILE A C 1
ATOM 1558 O O . ILE A 1 201 ? -12.490 3.360 16.614 1.00 91.06 201 ILE A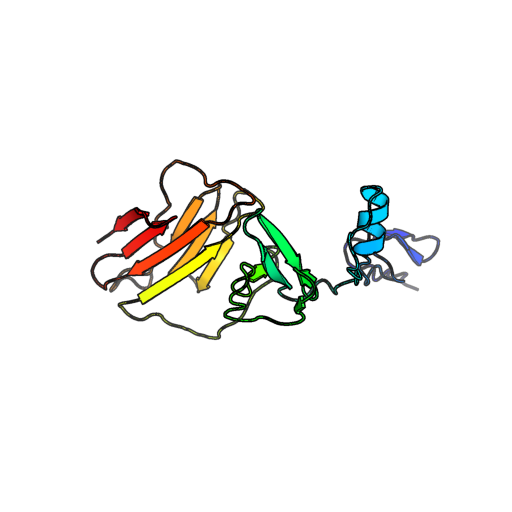 O 1
ATOM 1562 N N . SER A 1 202 ? -11.946 1.563 15.404 1.00 94.62 202 SER A N 1
ATOM 1563 C CA . SER A 1 202 ? -10.589 1.395 15.921 1.00 94.62 202 SER A CA 1
ATOM 1564 C C . SER A 1 202 ? -9.578 1.316 14.783 1.00 94.62 202 SER A C 1
ATOM 1566 O O . SER A 1 202 ? -9.771 0.553 13.838 1.00 94.62 202 SER A O 1
ATOM 1568 N N . LEU A 1 203 ? -8.475 2.055 14.911 1.00 95.38 203 LEU A N 1
ATOM 1569 C CA . LEU A 1 203 ? -7.271 1.894 14.100 1.00 95.38 203 LEU A CA 1
ATOM 1570 C C . LEU A 1 203 ? -6.284 1.005 14.862 1.00 95.38 203 LEU A C 1
ATOM 1572 O O . LEU A 1 203 ? -5.876 1.315 15.985 1.00 95.38 203 LEU A O 1
ATOM 1576 N N . ILE A 1 204 ? -5.900 -0.102 14.241 1.00 94.94 204 ILE A N 1
ATOM 1577 C CA . ILE A 1 204 ? -4.979 -1.099 14.778 1.00 94.94 204 ILE A CA 1
ATOM 1578 C C . ILE A 1 204 ? -3.754 -1.136 13.874 1.00 94.94 204 ILE A C 1
ATOM 1580 O O . ILE A 1 204 ? -3.886 -1.245 12.659 1.00 94.94 204 ILE A O 1
ATOM 1584 N N . THR A 1 205 ? -2.558 -1.080 14.453 1.00 93.75 205 THR A N 1
ATOM 1585 C CA . THR A 1 205 ? -1.302 -1.242 13.711 1.00 93.75 205 THR A CA 1
ATOM 1586 C C . THR A 1 205 ? -0.368 -2.187 14.441 1.00 93.75 205 THR A C 1
ATOM 1588 O O . THR A 1 205 ? -0.228 -2.072 15.660 1.00 93.75 205 THR A O 1
ATOM 1591 N N . ASN A 1 206 ? 0.288 -3.100 13.724 1.00 89.88 206 ASN A N 1
ATOM 1592 C CA . ASN A 1 206 ? 1.209 -4.090 14.294 1.00 89.88 206 ASN A CA 1
ATOM 1593 C C . ASN A 1 206 ? 0.591 -4.834 15.495 1.00 89.88 206 ASN A C 1
ATOM 1595 O O . ASN A 1 206 ? 1.224 -5.010 16.534 1.00 89.88 206 ASN A O 1
ATOM 1599 N N . GLY A 1 207 ? -0.689 -5.201 15.360 1.00 88.12 207 GLY A N 1
ATOM 1600 C CA . GLY A 1 207 ? -1.472 -5.901 16.385 1.00 88.12 207 GLY A CA 1
ATOM 1601 C C . GLY A 1 207 ? -1.925 -5.053 17.582 1.00 88.12 207 GLY A C 1
ATOM 1602 O O . GLY A 1 207 ? -2.569 -5.586 18.480 1.00 88.12 207 GLY A O 1
ATOM 1603 N N . LYS A 1 208 ? -1.630 -3.748 17.622 1.00 92.31 208 LYS A N 1
ATOM 1604 C CA . LYS A 1 208 ? -1.990 -2.855 18.736 1.00 92.31 208 LYS A CA 1
ATOM 1605 C C . LYS A 1 208 ? -3.018 -1.816 18.306 1.00 92.31 208 LYS A C 1
ATOM 1607 O O . LYS A 1 208 ? -2.836 -1.156 17.286 1.00 92.31 208 LYS A O 1
ATOM 1612 N N . LYS A 1 209 ? -4.078 -1.636 19.100 1.00 94.12 209 LYS A N 1
ATOM 1613 C CA . LYS A 1 209 ? -5.026 -0.523 18.938 1.00 94.12 209 LYS A CA 1
ATOM 1614 C C . LYS A 1 209 ? -4.290 0.785 19.248 1.00 94.12 209 LYS A C 1
ATOM 1616 O O . LYS A 1 209 ? -3.847 0.978 20.375 1.00 94.12 209 LYS A O 1
ATOM 1621 N N . VAL A 1 210 ? -4.129 1.648 18.245 1.00 94.19 210 VAL A N 1
ATOM 1622 C CA . VAL A 1 210 ? -3.386 2.919 18.359 1.00 94.19 210 VAL A CA 1
ATOM 1623 C C . VAL A 1 210 ? -4.295 4.139 18.431 1.00 94.19 210 VAL A C 1
ATOM 1625 O O . VAL A 1 210 ? -3.865 5.186 18.903 1.00 94.19 210 VAL A O 1
ATOM 1628 N N . ASN A 1 211 ? -5.539 4.016 17.968 1.00 94.06 211 ASN A N 1
ATOM 1629 C CA . ASN A 1 211 ? -6.557 5.052 18.088 1.00 94.06 211 ASN A CA 1
ATOM 1630 C C . ASN A 1 211 ? -7.956 4.416 18.032 1.00 94.06 211 ASN A C 1
ATOM 1632 O O . ASN A 1 211 ? -8.138 3.373 17.400 1.00 94.06 211 ASN A O 1
ATOM 1636 N N . SER A 1 212 ? -8.945 5.037 18.667 1.00 92.69 212 SER A N 1
ATOM 1637 C CA . SER A 1 212 ? -10.343 4.605 18.628 1.00 92.69 212 SER A CA 1
ATOM 1638 C C . SER A 1 212 ? -11.300 5.765 18.858 1.00 92.69 212 SER A C 1
ATOM 1640 O O . SER A 1 212 ? -10.988 6.694 19.603 1.00 92.69 212 SER A O 1
ATOM 1642 N N . LYS A 1 213 ? -12.497 5.668 18.286 1.00 88.56 213 LYS A N 1
ATOM 1643 C CA . LYS A 1 213 ? -13.597 6.600 18.518 1.00 88.56 213 LYS A CA 1
ATOM 1644 C C . LYS A 1 213 ? -14.910 5.835 18.636 1.00 88.56 213 LYS A C 1
ATOM 1646 O O . LYS A 1 213 ? -15.124 4.887 17.887 1.00 88.56 213 LYS A O 1
ATOM 1651 N N . LYS A 1 214 ? -15.748 6.242 19.586 1.00 86.75 214 LYS A N 1
ATOM 1652 C CA . LYS A 1 214 ? -17.117 5.742 19.745 1.00 86.75 214 LYS A CA 1
ATOM 1653 C C . LYS A 1 214 ? -18.078 6.559 18.890 1.00 86.75 214 LYS A C 1
ATOM 1655 O O . LYS A 1 214 ? -17.851 7.789 18.800 1.00 86.75 214 LYS A O 1
#

Secondary structure (DSSP, 8-state):
--------TTPEEETTTTEEEPPTTEESTTS-EE-HHHHHHHHHTS-SS-SS-------S-S-EEEEE-TT--EEESSEEETTEEESS--S--SSSSPPSPEEE--SSS------S----SSEEEEEEE------SS-EEEEEE-STT--EEEEEETTEEEEE-PPTT-TT--PPPEEPPSSPPPTTS-EEEEEEE-SS-EEEEETTEEEEEE-

Sequence (214 aa):
PEYFCACKNGGTCDIKSNTCICRPGYTGAFCEEYDYCSYWEKAHKKAACNNAGICRSVELVQVKATGGDNARDVCQLPFTFKNQTFSRCITNNKIGPPYSCGGSFDGNDTYIDLGQWSPGPKYTIAAWVKPTLMDQTNRLIAGGIYNCFHFGIAYQHGRFQAFYSPPGKSNLCTIPMTSSNTQYHLHQWHSVAVVNTGTEISLITNGKKVNSKK

InterPro domains:
  IPR000742 EGF-like domain [PS00022] (20-31)
  IPR000742 EGF-like domain [PS01186] (20-31)
  IPR000742 EGF-like domain [PS50026] (1-32)
  IPR013320 Concanavalin A-like lectin/glucanase domain superfamily [SSF49899] (19-210)
  IPR013806 Kringle-like fold [SSF57440] (64-104)

pLDDT: mean 74.31, std 15.39, range [39.16, 95.44]

Organism: Octopus bimaculoides (NCBI:txid37653)